Protein AF-Q9WV61-F1 (afdb_monomer)

Organism: Rattus norvegicus (NCBI:txid10116)

Secondary structure (DSSP, 8-state):
-HHHHHHHHHHHHHH-TTHHHHHHHT--SHHHHHHHHHHHHHHHHHHHHHHHHHHHHHHHHHHHHHHHHHHHHHHHHHHHHHHHHHHHHHHHHHHHHHHHHHHHHHHHHHHHHHHHHHHHHHHHHHHHHHHHHHHHHHHHHHHHHHHHHHHHHHHHHHHHHHHHHHHHHHS---------------------PPPPP-------------------------------------------PPPPPPPPPPP---

Radius of gyration: 65.41 Å; Cα contacts (8 Å, |Δi|>4): 6; chains: 1; bounding box: 122×51×184 Å

Foldseek 3Di:
DVVVVVVVVVVVVVPDPCVVVVLVVPPDDPVSVVVVVVVVVVVVVVVVVVVVVVVVVVVVVVVVVVVVVVVVVVVVVVVVVVVVVVVVVVVVVVVVVVVVVVVVVVVVVVVVVVVVVVVVVVVVVVVVVVVVVVVVVVVVVVVVVVVVVVVVVVVVVVVVVVVVVVVVVVPPDDDDDPDDDDDDPDPPDPPDDPPPDPPPPPPDPPPPPPPPDDPPDDDDDDDDDDDDDDDDDDDDDDDDDDDDDDDDDDDDDD

pLDDT: mean 78.05, std 23.04, range [29.77, 98.81]

Sequence (254 aa):
SAQIADLQQKLLDAESEDQPKQRWENIATILEAKCAIKYLVGELVSSKIQVSKLESGLSQSKASCIEVQKMLFEEQNHFAKIETELKEELVRVEQQHQEKVLYLLSQLQQCQVTEKQLEESVSEKEQQLLSTLKCQEEELRKMQEVCEQNQQLLQENSAIKQKLNLLQVVSKEKPHLVRNIPQSPDSSFEYIPPKPKPFRIKEKCPEKSFAIEDLQYYSETSVAEEENEDSDDHADEEWIPTKLVKVSKKNIQG

Solvent-accessible surface area (backbone atoms only — not comparable to full-atom values): 15978 Å² total; per-residue (Å²): 116,66,70,60,51,53,52,51,50,54,52,54,57,66,68,38,87,57,46,66,58,53,57,66,73,63,60,85,45,72,67,54,47,52,51,51,51,54,49,51,52,50,52,51,52,54,50,50,53,51,49,55,51,50,52,51,49,51,53,50,52,52,52,51,51,52,50,53,52,49,51,52,51,52,50,52,51,51,49,53,50,51,54,49,53,52,52,51,50,52,52,50,52,52,50,55,49,52,50,51,50,52,52,50,51,52,49,52,52,52,51,52,54,52,50,50,55,49,52,51,56,49,51,54,52,50,54,52,50,53,54,50,50,53,52,52,54,50,53,52,50,53,51,51,52,52,51,53,51,51,52,51,51,50,53,52,50,51,52,50,52,53,52,48,52,52,50,52,71,69,44,91,65,79,85,76,81,81,73,89,77,76,90,76,92,75,92,79,75,79,88,72,78,80,74,79,74,83,76,77,77,73,86,65,80,78,80,71,74,73,77,85,75,86,77,91,71,85,80,85,88,83,82,86,83,88,82,90,86,81,89,84,88,87,90,89,81,88,91,80,90,83,83,87,82,84,83,84,83,84,82,91,82,136

Structure (mmCIF, N/CA/C/O backbone):
data_AF-Q9WV61-F1
#
_entry.id   AF-Q9WV61-F1
#
loop_
_atom_site.group_PDB
_atom_site.id
_atom_site.type_symbol
_atom_site.label_atom_id
_atom_site.label_alt_id
_atom_site.label_comp_id
_atom_site.label_asym_id
_atom_site.label_entity_id
_atom_site.label_seq_id
_atom_site.pdbx_PDB_ins_code
_atom_site.Cartn_x
_atom_site.Cartn_y
_atom_site.Cartn_z
_atom_site.occupancy
_atom_site.B_iso_or_equiv
_atom_site.auth_seq_id
_atom_site.auth_comp_id
_atom_site.auth_asym_id
_atom_site.auth_atom_id
_atom_site.pdbx_PDB_model_num
ATOM 1 N N . SER A 1 1 ? 21.194 41.470 -72.735 1.00 63.59 1 SER A N 1
ATOM 2 C CA . SER A 1 1 ? 20.884 40.432 -71.729 1.00 63.59 1 SER A CA 1
ATOM 3 C C . SER A 1 1 ? 21.203 38.991 -72.141 1.00 63.59 1 SER A C 1
ATOM 5 O O . SER A 1 1 ? 20.795 38.090 -71.426 1.00 63.59 1 SER A O 1
ATOM 7 N N . ALA A 1 2 ? 21.973 38.726 -73.208 1.00 78.94 2 ALA A N 1
ATOM 8 C CA . ALA A 1 2 ? 22.301 37.348 -73.614 1.00 78.94 2 ALA A CA 1
ATOM 9 C C . ALA A 1 2 ? 23.319 36.657 -72.685 1.00 78.94 2 ALA A C 1
ATOM 11 O O . ALA A 1 2 ? 23.167 35.490 -72.360 1.00 78.94 2 ALA A O 1
ATOM 12 N N . GLN A 1 3 ? 24.320 37.394 -72.197 1.00 88.19 3 GLN A N 1
ATOM 13 C CA . GLN A 1 3 ? 25.354 36.848 -71.310 1.00 88.19 3 GLN A CA 1
ATOM 14 C C . GLN A 1 3 ? 24.810 36.454 -69.929 1.00 88.19 3 GLN A C 1
ATOM 16 O O . GLN A 1 3 ? 25.253 35.477 -69.340 1.00 88.19 3 GLN A O 1
ATOM 21 N N . ILE A 1 4 ? 23.825 37.203 -69.428 1.00 86.75 4 ILE A N 1
ATOM 22 C CA . ILE A 1 4 ? 23.144 36.892 -68.166 1.00 86.75 4 ILE A CA 1
ATOM 23 C C . ILE A 1 4 ? 22.314 35.614 -68.329 1.00 86.75 4 ILE A C 1
ATOM 25 O O . ILE A 1 4 ? 22.399 34.738 -67.480 1.00 86.75 4 ILE A O 1
ATOM 29 N N . ALA A 1 5 ? 21.593 35.472 -69.446 1.00 89.75 5 ALA A N 1
ATOM 30 C CA . ALA A 1 5 ? 20.840 34.259 -69.750 1.00 89.75 5 ALA A CA 1
ATOM 31 C C . ALA A 1 5 ? 21.753 33.029 -69.940 1.00 89.75 5 ALA A C 1
ATOM 33 O O . ALA A 1 5 ? 21.438 31.964 -69.427 1.00 89.75 5 ALA A O 1
ATOM 34 N N . ASP A 1 6 ? 22.908 33.176 -70.599 1.00 91.50 6 ASP A N 1
ATOM 35 C CA . ASP A 1 6 ? 23.896 32.093 -70.762 1.00 91.50 6 ASP A CA 1
ATOM 36 C C . ASP A 1 6 ? 24.494 31.642 -69.418 1.00 91.50 6 ASP A C 1
ATOM 38 O O . ASP A 1 6 ? 24.638 30.449 -69.157 1.00 91.50 6 ASP A O 1
ATOM 42 N N . LEU A 1 7 ? 24.795 32.588 -68.522 1.00 88.81 7 LEU A N 1
ATOM 43 C CA . LEU A 1 7 ? 25.269 32.270 -67.172 1.00 88.81 7 LEU A CA 1
ATOM 44 C C . LEU A 1 7 ? 24.179 31.617 -66.315 1.00 88.81 7 LEU A C 1
ATOM 46 O O . LEU A 1 7 ? 24.472 30.679 -65.577 1.00 88.81 7 LEU A O 1
ATOM 50 N N . GLN A 1 8 ? 22.933 32.080 -66.426 1.00 88.31 8 GLN A N 1
ATOM 51 C CA . GLN A 1 8 ? 21.790 31.479 -65.738 1.00 88.31 8 GLN A CA 1
ATOM 52 C C . GLN A 1 8 ? 21.519 30.055 -66.233 1.00 88.31 8 GLN A C 1
ATOM 54 O O . GLN A 1 8 ? 21.296 29.174 -65.410 1.00 88.31 8 GLN A O 1
ATOM 59 N N . GLN A 1 9 ? 21.621 29.807 -67.543 1.00 84.44 9 GLN A N 1
ATOM 60 C CA . GLN A 1 9 ? 21.493 28.465 -68.110 1.00 84.44 9 GLN A CA 1
ATOM 61 C C . GLN A 1 9 ? 22.613 27.546 -67.610 1.00 84.44 9 GLN A C 1
ATOM 63 O O . GLN A 1 9 ? 22.335 26.452 -67.139 1.00 84.44 9 GLN A O 1
ATOM 68 N N . LYS A 1 10 ? 23.868 28.013 -67.602 1.00 87.06 10 LYS A N 1
ATOM 69 C CA . LYS A 1 10 ? 25.003 27.232 -67.077 1.00 87.06 10 LYS A CA 1
ATOM 70 C C . LYS A 1 10 ? 24.888 26.911 -65.589 1.00 87.06 10 LYS A C 1
ATOM 72 O O . LYS A 1 10 ? 25.334 25.846 -65.175 1.00 87.06 10 LYS A O 1
ATOM 77 N N . LEU A 1 11 ? 24.334 27.819 -64.785 1.00 83.44 11 LEU A N 1
ATOM 78 C CA . LEU A 1 11 ? 24.064 27.566 -63.367 1.00 83.44 11 LEU A CA 1
ATOM 79 C C . LEU A 1 11 ? 22.946 26.537 -63.189 1.00 83.44 11 LEU A C 1
ATOM 81 O O . LEU A 1 11 ? 23.110 25.606 -62.409 1.00 83.44 11 LEU A O 1
ATOM 85 N N . LEU A 1 12 ? 21.861 26.667 -63.955 1.00 82.81 12 LEU A N 1
ATOM 86 C CA . LEU A 1 12 ? 20.744 25.726 -63.927 1.00 82.81 12 LEU A CA 1
ATOM 87 C C . LEU A 1 12 ? 21.178 24.317 -64.363 1.00 82.81 12 LEU A C 1
ATOM 89 O O . LEU A 1 12 ? 20.856 23.334 -63.703 1.00 82.81 12 LEU A O 1
ATOM 93 N N . ASP A 1 13 ? 21.983 24.221 -65.422 1.00 75.50 13 ASP A N 1
ATOM 94 C CA . ASP A 1 13 ? 22.557 22.957 -65.892 1.00 75.50 13 ASP A CA 1
ATOM 95 C C . ASP A 1 13 ? 23.530 22.366 -64.858 1.00 75.50 13 ASP A C 1
ATOM 97 O O . ASP A 1 13 ? 23.619 21.146 -64.701 1.00 75.50 13 ASP A O 1
ATOM 101 N N . ALA A 1 14 ? 24.252 23.217 -64.118 1.00 75.06 14 ALA A N 1
ATOM 102 C CA . ALA A 1 14 ? 25.166 22.784 -63.066 1.00 75.06 14 ALA A CA 1
ATOM 103 C C . ALA A 1 14 ? 24.463 22.257 -61.805 1.00 75.06 14 ALA A C 1
ATOM 105 O O . ALA A 1 14 ? 25.072 21.473 -61.081 1.00 75.06 14 ALA A O 1
ATOM 106 N N . GLU A 1 15 ? 23.218 22.666 -61.561 1.00 71.12 15 GLU A N 1
ATOM 107 C CA . GLU A 1 15 ? 22.399 22.252 -60.415 1.00 71.12 15 GLU A CA 1
ATOM 108 C C . GLU A 1 15 ? 21.485 21.052 -60.737 1.00 71.12 15 GLU A C 1
ATOM 110 O O . GLU A 1 15 ? 20.835 20.500 -59.852 1.00 71.12 15 GLU A O 1
ATOM 115 N N . SER A 1 16 ? 21.454 20.607 -61.999 1.00 72.81 16 SER A N 1
ATOM 116 C CA . SER A 1 16 ? 20.692 19.425 -62.409 1.00 72.81 16 SER A CA 1
ATOM 117 C C . SER A 1 16 ? 21.212 18.139 -61.736 1.00 72.81 16 SER A C 1
ATOM 119 O O . SER A 1 16 ? 22.413 17.865 -61.692 1.00 72.81 16 SER A O 1
ATOM 121 N N . GLU A 1 17 ? 20.293 17.318 -61.219 1.00 67.19 17 GLU A N 1
ATOM 122 C CA . GLU A 1 17 ? 20.581 16.106 -60.425 1.00 67.19 17 GLU A CA 1
ATOM 123 C C . GLU A 1 17 ? 21.348 15.015 -61.206 1.00 67.19 17 GLU A C 1
ATOM 125 O O . GLU A 1 17 ? 21.975 14.129 -60.619 1.00 67.19 17 GLU A O 1
ATOM 130 N N . ASP A 1 18 ? 21.359 15.097 -62.538 1.00 68.44 18 ASP A N 1
ATOM 131 C CA . ASP A 1 18 ? 22.081 14.170 -63.413 1.00 68.44 18 ASP A CA 1
ATOM 132 C C . ASP A 1 18 ? 23.536 14.585 -63.682 1.00 68.44 18 ASP A C 1
ATOM 134 O O . ASP A 1 18 ? 24.331 13.767 -64.149 1.00 68.44 18 ASP A O 1
ATOM 138 N N . GLN A 1 19 ? 23.940 15.809 -63.323 1.00 66.62 19 GLN A N 1
ATOM 139 C CA . GLN A 1 19 ? 25.303 16.2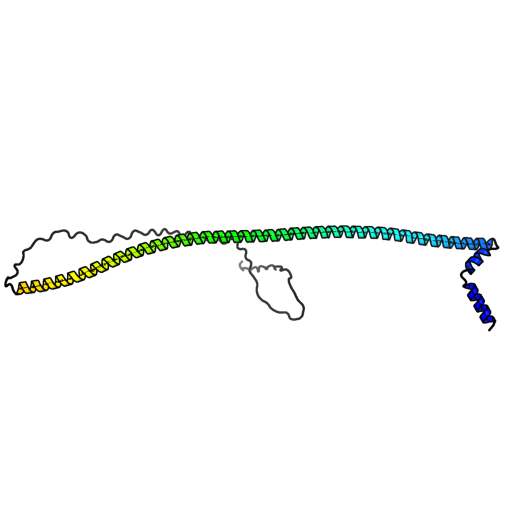99 -63.541 1.00 66.62 19 GLN A CA 1
ATOM 140 C C . GLN A 1 19 ? 26.381 15.440 -62.844 1.00 66.62 19 GLN A C 1
ATOM 142 O O . GLN A 1 19 ? 27.400 15.140 -63.476 1.00 66.62 19 GLN A O 1
ATOM 147 N N . PRO A 1 20 ? 26.207 14.977 -61.587 1.00 69.19 20 PRO A N 1
ATOM 148 C CA . PRO A 1 20 ? 27.158 14.065 -60.962 1.00 69.19 20 PRO A CA 1
ATOM 149 C C . PRO A 1 20 ? 27.237 12.736 -61.719 1.00 69.19 20 PRO A C 1
ATOM 151 O O . PRO A 1 20 ? 28.340 12.274 -61.995 1.00 69.19 20 PRO A O 1
ATOM 154 N N . LYS A 1 21 ? 26.095 12.152 -62.116 1.00 69.88 21 LYS A N 1
ATOM 155 C CA . LYS A 1 21 ? 26.040 10.883 -62.867 1.00 69.88 21 LYS A CA 1
ATOM 156 C C . LYS A 1 21 ? 26.770 10.999 -64.206 1.00 69.88 21 LYS A C 1
ATOM 158 O O . LYS A 1 21 ? 27.654 10.196 -64.487 1.00 69.88 21 LYS A O 1
ATOM 163 N N . GLN A 1 22 ? 26.510 12.067 -64.957 1.00 69.94 22 GLN A N 1
ATOM 164 C CA . GLN A 1 22 ? 27.174 12.342 -66.231 1.00 69.94 22 GLN A CA 1
ATOM 165 C C . GLN A 1 22 ? 28.691 12.568 -66.068 1.00 69.94 22 GLN A C 1
ATOM 167 O O . GLN A 1 22 ? 29.477 12.178 -66.931 1.00 69.94 22 GLN A O 1
ATOM 172 N N . ARG A 1 23 ? 29.143 13.163 -64.951 1.00 73.75 23 ARG A N 1
ATOM 173 C CA . ARG A 1 23 ? 30.580 13.294 -64.630 1.00 73.75 23 ARG A CA 1
ATOM 174 C C . ARG A 1 23 ? 31.248 11.943 -64.351 1.00 73.75 23 ARG A C 1
ATOM 176 O O . ARG A 1 23 ? 32.407 11.777 -64.719 1.00 73.75 23 ARG A O 1
ATOM 183 N N . TRP A 1 24 ? 30.545 10.992 -63.731 1.00 81.88 24 TRP A N 1
ATOM 184 C CA . TRP A 1 24 ? 31.050 9.627 -63.525 1.00 81.88 24 TRP A CA 1
ATOM 185 C C . TRP A 1 24 ? 31.077 8.813 -64.826 1.00 81.88 24 TRP A C 1
ATOM 187 O O . TRP A 1 24 ? 31.999 8.026 -65.030 1.00 81.88 24 TRP A O 1
ATOM 197 N N . GLU A 1 25 ? 30.110 9.031 -65.720 1.00 83.44 25 GLU A N 1
ATOM 198 C CA . GLU A 1 25 ? 30.034 8.370 -67.033 1.00 83.44 25 GLU A CA 1
ATOM 199 C C . GLU A 1 25 ? 31.103 8.868 -68.026 1.00 83.44 25 GLU A C 1
ATOM 201 O O . GLU A 1 25 ? 31.529 8.115 -68.899 1.00 83.44 25 GLU A O 1
ATOM 206 N N . ASN A 1 26 ? 31.597 10.102 -67.862 1.00 84.88 26 ASN A N 1
ATOM 207 C CA . ASN A 1 26 ? 32.578 10.744 -68.750 1.00 84.88 26 ASN A CA 1
ATOM 208 C C . ASN A 1 26 ? 34.050 10.617 -68.297 1.00 84.88 26 ASN A C 1
ATOM 210 O O . ASN A 1 26 ? 34.901 11.386 -68.747 1.00 84.88 26 ASN A O 1
ATOM 214 N N . ILE A 1 27 ? 34.382 9.670 -67.415 1.00 90.00 27 ILE A N 1
ATOM 215 C CA . ILE A 1 27 ? 35.774 9.412 -67.007 1.00 90.00 27 ILE A CA 1
ATOM 216 C C . ILE A 1 27 ? 36.539 8.799 -68.190 1.00 90.00 27 ILE A C 1
ATOM 218 O O . ILE A 1 27 ? 36.380 7.620 -68.502 1.00 90.00 27 ILE A O 1
ATOM 222 N N . ALA A 1 28 ? 37.389 9.595 -68.844 1.00 91.00 28 ALA A N 1
ATOM 223 C CA . ALA A 1 28 ? 38.087 9.194 -70.067 1.00 91.00 28 ALA A CA 1
ATOM 224 C C . ALA A 1 28 ? 39.554 8.805 -69.824 1.00 91.00 28 ALA A C 1
ATOM 226 O O . ALA A 1 28 ? 40.153 8.088 -70.629 1.00 91.00 28 ALA A O 1
ATOM 227 N N . THR A 1 29 ? 40.154 9.269 -68.722 1.00 93.94 29 THR A N 1
ATOM 228 C CA . THR A 1 29 ? 41.578 9.059 -68.430 1.00 93.94 29 THR A CA 1
ATOM 229 C C . THR A 1 29 ? 41.825 8.271 -67.143 1.00 93.94 29 THR A C 1
ATOM 231 O O . THR A 1 29 ? 41.067 8.315 -66.174 1.00 93.94 29 THR A O 1
ATOM 234 N N . ILE A 1 30 ? 42.970 7.582 -67.094 1.00 94.44 30 ILE A N 1
ATOM 235 C CA . ILE A 1 30 ? 43.409 6.816 -65.915 1.00 94.44 30 ILE A CA 1
ATOM 236 C C . ILE A 1 30 ? 43.607 7.725 -64.687 1.00 94.44 30 ILE A C 1
ATOM 238 O O . ILE A 1 30 ? 43.373 7.302 -63.554 1.00 94.44 30 ILE A O 1
ATOM 242 N N . LEU A 1 31 ? 44.028 8.980 -64.887 1.00 93.75 31 LEU A N 1
ATOM 243 C CA . LEU A 1 31 ? 44.208 9.939 -63.793 1.00 93.75 31 LEU A CA 1
ATOM 244 C C . LEU A 1 31 ? 42.869 10.348 -63.167 1.00 93.75 31 LEU A C 1
ATOM 246 O O . LEU A 1 31 ? 42.764 10.369 -61.941 1.00 93.75 31 LEU A O 1
ATOM 250 N N . GLU A 1 32 ? 41.848 10.612 -63.985 1.00 90.44 32 GLU A N 1
ATOM 251 C CA . GLU A 1 32 ? 40.487 10.892 -63.510 1.00 90.44 32 GLU A CA 1
ATOM 252 C C . GLU A 1 32 ? 39.922 9.694 -62.750 1.00 90.44 32 GLU A C 1
ATOM 254 O O . GLU A 1 32 ? 39.458 9.862 -61.624 1.00 90.44 32 GLU A O 1
ATOM 259 N N . ALA A 1 33 ? 40.072 8.479 -63.294 1.00 93.44 33 ALA A N 1
ATOM 260 C CA . ALA A 1 33 ? 39.656 7.246 -62.627 1.00 93.44 33 ALA A CA 1
ATOM 261 C C . ALA A 1 33 ? 40.336 7.070 -61.257 1.00 93.44 33 ALA A C 1
ATOM 263 O O . ALA A 1 33 ? 39.681 6.747 -60.266 1.00 93.44 33 ALA A O 1
ATOM 264 N N . LYS A 1 34 ? 41.643 7.345 -61.156 1.00 94.56 34 LYS A N 1
ATOM 265 C CA . LYS A 1 34 ? 42.382 7.291 -59.884 1.00 94.56 34 LYS A CA 1
ATOM 266 C C . LYS A 1 34 ? 41.841 8.296 -58.858 1.00 94.56 34 LYS A C 1
ATOM 268 O O . LYS A 1 34 ? 41.713 7.951 -57.682 1.00 94.56 34 LYS A O 1
ATOM 273 N N . CYS A 1 35 ? 41.549 9.527 -59.274 1.00 91.62 35 CYS A N 1
ATOM 274 C CA . CYS A 1 35 ? 40.987 10.557 -58.394 1.00 91.62 35 CYS A CA 1
ATOM 275 C C . CYS A 1 35 ? 39.568 10.197 -57.929 1.00 91.62 35 CYS A C 1
ATOM 277 O O . CYS A 1 35 ? 39.283 10.290 -56.736 1.00 91.62 35 CYS A O 1
ATOM 279 N N . ALA A 1 36 ? 38.730 9.715 -58.847 1.00 91.88 36 ALA A N 1
ATOM 280 C CA . ALA A 1 36 ? 37.399 9.176 -58.584 1.00 91.88 36 ALA A CA 1
ATOM 281 C C . ALA A 1 36 ? 37.432 8.066 -57.521 1.00 91.88 36 ALA A C 1
ATOM 283 O O . ALA A 1 36 ? 36.753 8.160 -56.499 1.00 91.88 36 ALA A O 1
ATOM 284 N N . ILE A 1 37 ? 38.288 7.056 -57.710 1.00 94.38 37 ILE A N 1
ATOM 285 C CA . ILE A 1 37 ? 38.457 5.954 -56.752 1.00 94.38 37 ILE A CA 1
ATOM 286 C C . ILE A 1 37 ? 38.912 6.484 -55.389 1.00 94.38 37 ILE A C 1
ATOM 288 O O . ILE A 1 37 ? 38.360 6.090 -54.365 1.00 94.38 37 ILE A O 1
ATOM 292 N N . LYS A 1 38 ? 39.890 7.398 -55.352 1.00 95.75 38 LYS A N 1
ATOM 293 C CA . LYS A 1 38 ? 40.371 7.988 -54.093 1.00 95.75 38 LYS A CA 1
ATOM 294 C C . LYS A 1 38 ? 39.245 8.694 -53.329 1.00 95.75 38 LYS A C 1
ATOM 296 O O . LYS A 1 38 ? 39.173 8.548 -52.111 1.00 95.75 38 LYS A O 1
ATOM 301 N N . TYR A 1 39 ? 38.386 9.437 -54.028 1.00 94.00 39 TYR A N 1
ATOM 302 C CA . TYR A 1 39 ? 37.231 10.104 -53.427 1.00 94.00 39 TYR A CA 1
ATOM 303 C C . TYR A 1 39 ? 36.221 9.093 -52.872 1.00 94.00 39 TYR A C 1
ATOM 305 O O . TYR A 1 39 ? 35.888 9.159 -51.693 1.00 94.00 39 TYR A O 1
ATOM 313 N N . LEU A 1 40 ? 35.820 8.102 -53.676 1.00 94.88 40 LEU A N 1
ATOM 314 C CA . LEU A 1 40 ? 34.867 7.068 -53.255 1.00 94.88 40 LEU A CA 1
ATOM 315 C C . LEU A 1 40 ? 35.368 6.262 -52.054 1.00 94.88 40 LEU A C 1
ATOM 317 O O . LEU A 1 40 ? 34.589 5.951 -51.160 1.00 94.88 40 LEU A O 1
ATOM 321 N N . VAL A 1 41 ? 36.665 5.947 -51.997 1.00 97.56 41 VAL A N 1
ATOM 322 C CA . VAL A 1 41 ? 37.265 5.292 -50.825 1.00 97.56 41 VAL A CA 1
ATOM 323 C C . VAL A 1 41 ? 37.175 6.194 -49.590 1.00 97.56 41 VAL A C 1
ATOM 325 O O . VAL A 1 41 ? 36.866 5.703 -48.507 1.00 97.56 41 VAL A O 1
ATOM 328 N N . GLY A 1 42 ? 37.408 7.501 -49.740 1.00 97.25 42 GLY A N 1
ATOM 329 C CA . GLY A 1 42 ? 37.242 8.476 -48.659 1.00 97.25 42 GLY A CA 1
ATOM 330 C C . GLY A 1 42 ? 35.806 8.530 -48.132 1.00 97.25 42 GLY A C 1
ATOM 331 O O . GLY A 1 42 ? 35.594 8.401 -46.925 1.00 97.25 42 GLY A O 1
ATOM 332 N N . GLU A 1 43 ? 34.826 8.639 -49.031 1.00 96.00 43 GLU A N 1
ATOM 333 C CA . GLU A 1 43 ? 33.399 8.626 -48.681 1.00 96.00 43 GLU A CA 1
ATOM 334 C C . GLU A 1 43 ? 32.975 7.299 -48.043 1.00 96.00 43 GLU A C 1
ATOM 336 O O . GLU A 1 43 ? 32.288 7.292 -47.024 1.00 96.00 43 GLU A O 1
ATOM 341 N N . LEU A 1 44 ? 33.446 6.163 -48.569 1.00 97.69 44 LEU A N 1
ATOM 342 C CA . LEU A 1 44 ? 33.170 4.840 -48.007 1.00 97.69 44 LEU A CA 1
ATOM 343 C C . LEU A 1 44 ? 33.700 4.708 -46.574 1.00 97.69 44 LEU A C 1
ATOM 345 O O . LEU A 1 44 ? 32.998 4.199 -45.701 1.00 97.69 44 LEU A O 1
ATOM 349 N N . VAL A 1 45 ? 34.932 5.158 -46.317 1.00 98.50 45 VAL A N 1
ATOM 350 C CA . VAL A 1 45 ? 35.518 5.131 -44.968 1.00 98.50 45 VAL A CA 1
ATOM 351 C C . VAL A 1 45 ? 34.749 6.062 -44.030 1.00 98.50 45 VAL A C 1
ATOM 353 O O . VAL A 1 45 ? 34.423 5.651 -42.917 1.00 98.50 45 VAL A O 1
ATOM 356 N N . SER A 1 46 ? 34.410 7.275 -44.478 1.00 97.94 46 SER A N 1
ATOM 357 C CA . SER A 1 46 ? 33.599 8.229 -43.709 1.00 97.94 46 SER A CA 1
ATOM 358 C C . SER A 1 46 ? 32.232 7.639 -43.341 1.00 97.94 46 SER A C 1
ATOM 360 O O . SER A 1 46 ? 31.863 7.599 -42.165 1.00 97.94 46 SER A O 1
ATOM 362 N N . SER A 1 47 ? 31.525 7.079 -44.327 1.00 98.19 47 SER A N 1
ATOM 363 C CA . SER A 1 47 ? 30.237 6.408 -44.143 1.00 98.19 47 SER A CA 1
ATOM 364 C C . SER A 1 47 ? 30.350 5.226 -43.176 1.00 98.19 47 SER A C 1
ATOM 366 O O . SER A 1 47 ? 29.562 5.122 -42.238 1.00 98.19 47 SER A O 1
ATOM 368 N N . LYS A 1 48 ? 31.384 4.384 -43.311 1.00 98.31 48 LYS A N 1
ATOM 369 C CA . LYS A 1 48 ? 31.614 3.249 -42.405 1.00 98.31 48 LYS A CA 1
ATOM 370 C C . LYS A 1 48 ? 31.821 3.691 -40.954 1.00 98.31 48 LYS A C 1
ATOM 372 O O . LYS A 1 48 ? 31.263 3.072 -40.054 1.00 98.31 48 LYS A O 1
ATOM 377 N N . ILE A 1 49 ? 32.583 4.762 -40.718 1.00 98.38 49 ILE A N 1
ATOM 378 C CA . ILE A 1 49 ? 32.784 5.316 -39.368 1.00 98.38 49 ILE A CA 1
ATOM 379 C C . ILE A 1 49 ? 31.452 5.801 -38.782 1.00 98.38 49 ILE A C 1
ATOM 381 O O . ILE A 1 49 ? 31.158 5.527 -37.616 1.00 98.38 49 ILE A O 1
ATOM 385 N N . GLN A 1 50 ? 30.634 6.494 -39.580 1.00 98.19 50 GLN A N 1
ATOM 386 C CA . GLN A 1 50 ? 29.314 6.956 -39.142 1.00 98.19 50 GLN A CA 1
ATOM 387 C C . GLN A 1 50 ? 28.388 5.785 -38.800 1.00 98.19 50 GLN A C 1
ATOM 389 O O . GLN A 1 50 ? 27.770 5.801 -37.737 1.00 98.19 50 GLN A O 1
ATOM 394 N N . VAL A 1 51 ? 28.347 4.748 -39.644 1.00 98.19 51 VAL A N 1
ATOM 395 C CA . VAL A 1 51 ? 27.570 3.526 -39.391 1.00 98.19 51 VAL A CA 1
ATOM 396 C C . VAL A 1 51 ? 28.015 2.864 -38.089 1.00 98.19 51 VAL A C 1
ATOM 398 O O . VAL A 1 51 ? 27.179 2.646 -37.220 1.00 98.19 51 VAL A O 1
ATOM 401 N N . SER A 1 52 ? 29.317 2.646 -37.878 1.00 98.44 52 SER A N 1
ATOM 402 C CA . SER A 1 52 ? 29.812 2.041 -36.632 1.00 98.44 52 SER A CA 1
ATOM 403 C C . SER A 1 52 ? 29.470 2.871 -35.389 1.00 98.44 52 SER A C 1
ATOM 405 O O . SER A 1 52 ? 29.137 2.317 -34.340 1.00 98.44 52 SER A O 1
ATOM 407 N N . LYS A 1 53 ? 29.495 4.207 -35.492 1.00 98.50 53 LYS A N 1
ATOM 408 C CA . LYS A 1 53 ? 29.069 5.092 -34.399 1.00 98.50 53 LYS A CA 1
ATOM 409 C C . LYS A 1 53 ? 27.577 4.923 -34.102 1.00 98.50 53 LYS A C 1
ATOM 411 O O . LYS A 1 53 ? 27.210 4.771 -32.937 1.00 98.50 53 LYS A O 1
ATOM 416 N N . LEU A 1 54 ? 26.730 4.903 -35.131 1.00 98.38 54 LEU A N 1
ATOM 417 C CA . LEU A 1 54 ? 25.289 4.682 -34.982 1.00 98.38 54 LEU A CA 1
ATOM 418 C C . LEU A 1 54 ? 24.982 3.297 -34.400 1.00 98.38 54 LEU A C 1
ATOM 420 O O . LEU A 1 54 ? 24.172 3.199 -33.485 1.00 98.38 54 LEU A O 1
ATOM 424 N N . GLU A 1 55 ? 25.664 2.246 -34.852 1.00 98.50 55 GLU A N 1
ATOM 425 C CA . GLU A 1 55 ? 25.512 0.882 -34.330 1.00 98.50 55 GLU A CA 1
ATOM 426 C C . GLU A 1 55 ? 25.891 0.784 -32.847 1.00 98.50 55 GLU A C 1
ATOM 428 O O . GLU A 1 55 ? 25.165 0.172 -32.056 1.00 98.50 55 GLU A O 1
ATOM 433 N N . SER A 1 56 ? 26.994 1.424 -32.439 1.00 98.31 56 SER A N 1
ATOM 434 C CA . SER A 1 56 ? 27.377 1.481 -31.023 1.00 98.31 56 SER A CA 1
ATOM 435 C C . SER A 1 56 ? 26.365 2.264 -30.182 1.00 98.31 56 SER A C 1
ATOM 437 O O . SER A 1 56 ? 25.996 1.811 -29.099 1.00 98.31 56 SER A O 1
ATOM 439 N N . GLY A 1 57 ? 25.851 3.386 -30.702 1.00 98.62 57 GLY A N 1
ATOM 440 C CA . GLY A 1 57 ? 24.847 4.203 -30.024 1.00 98.62 57 GLY A CA 1
ATOM 441 C C . GLY A 1 57 ? 23.517 3.467 -29.877 1.00 98.62 57 GLY A C 1
ATOM 442 O O . GLY A 1 57 ? 22.919 3.476 -28.804 1.00 98.62 57 GLY A O 1
ATOM 443 N N . LEU A 1 58 ? 23.092 2.752 -30.921 1.00 98.44 58 LEU A N 1
ATOM 444 C CA . LEU A 1 58 ? 21.909 1.896 -30.890 1.00 98.44 58 LEU A CA 1
ATOM 445 C C . LEU A 1 58 ? 22.067 0.770 -29.863 1.00 98.44 58 LEU A C 1
ATOM 447 O O . LEU A 1 58 ? 21.153 0.515 -29.081 1.00 98.44 58 LEU A O 1
ATOM 451 N N . SER A 1 59 ? 23.231 0.118 -29.833 1.00 98.50 59 SER A N 1
ATOM 452 C CA . SER A 1 59 ? 23.520 -0.956 -28.876 1.00 98.50 59 SER A CA 1
ATOM 453 C C . SER A 1 59 ? 23.504 -0.448 -27.431 1.00 98.50 59 SER A C 1
ATOM 455 O O . SER A 1 59 ? 22.894 -1.076 -26.566 1.00 98.50 59 SER A O 1
ATOM 457 N N . GLN A 1 60 ? 24.106 0.717 -27.176 1.00 98.56 60 GLN A N 1
ATOM 458 C CA . GLN A 1 60 ? 24.099 1.364 -25.864 1.00 98.56 60 GLN A CA 1
ATOM 459 C C . GLN A 1 60 ? 22.684 1.781 -25.442 1.00 98.56 60 GLN A C 1
ATOM 461 O O . GLN A 1 60 ? 22.267 1.501 -24.320 1.00 98.56 60 GLN A O 1
ATOM 466 N N . SER A 1 61 ? 21.923 2.408 -26.343 1.00 98.31 61 SER A N 1
ATOM 467 C CA . SER A 1 61 ? 20.539 2.812 -26.081 1.00 98.31 61 SER A CA 1
ATOM 468 C C . SER A 1 61 ? 19.646 1.606 -25.783 1.00 98.31 61 SER A C 1
ATOM 470 O O . SER A 1 61 ? 18.862 1.641 -24.836 1.00 98.31 61 SER A O 1
ATOM 472 N N . LYS A 1 62 ? 19.818 0.498 -26.514 1.00 98.69 62 LYS A N 1
ATOM 473 C CA . LYS A 1 62 ? 19.106 -0.757 -26.251 1.00 98.69 62 LYS A CA 1
ATOM 474 C C . LYS A 1 62 ? 19.429 -1.320 -24.866 1.00 98.69 62 LYS A C 1
ATOM 476 O O . LYS A 1 62 ? 18.513 -1.740 -24.165 1.00 98.69 62 LYS A O 1
ATOM 481 N N . ALA A 1 63 ? 20.700 -1.319 -24.463 1.00 98.56 63 ALA A N 1
ATOM 482 C CA . ALA A 1 63 ? 21.103 -1.767 -23.129 1.00 98.56 63 ALA A CA 1
ATOM 483 C C . ALA A 1 63 ? 20.483 -0.893 -22.025 1.00 98.56 63 ALA A C 1
ATOM 485 O O . ALA A 1 63 ? 19.904 -1.424 -21.081 1.00 98.56 63 ALA A O 1
ATOM 486 N N . SER A 1 64 ? 20.516 0.432 -22.196 1.00 98.56 64 SER A N 1
ATOM 487 C CA . SER A 1 64 ? 19.884 1.379 -21.269 1.00 98.56 64 SER A CA 1
ATOM 488 C C . SER A 1 64 ? 18.365 1.183 -21.179 1.00 98.56 64 SER A C 1
ATOM 490 O O . SER A 1 64 ? 17.805 1.197 -20.088 1.00 98.56 64 SER A O 1
ATOM 492 N N . CYS A 1 65 ? 17.689 0.922 -22.302 1.00 98.56 65 CYS A N 1
ATOM 493 C CA . CYS A 1 65 ? 16.255 0.630 -22.309 1.00 98.56 65 CYS A CA 1
ATOM 494 C C . CYS A 1 65 ? 15.920 -0.641 -21.509 1.00 98.56 65 CYS A C 1
ATOM 496 O O . CYS A 1 65 ? 14.971 -0.636 -20.728 1.00 98.56 65 CYS A O 1
ATOM 498 N N . ILE A 1 66 ? 16.725 -1.700 -21.651 1.00 98.69 66 ILE A N 1
ATOM 499 C CA . ILE A 1 66 ? 16.563 -2.944 -20.880 1.00 98.69 66 ILE A CA 1
ATOM 500 C C . ILE A 1 66 ? 16.764 -2.690 -19.380 1.00 98.69 66 ILE A C 1
ATOM 502 O O . ILE A 1 66 ? 16.010 -3.215 -18.564 1.00 98.69 66 ILE A O 1
ATOM 506 N N . GLU A 1 67 ? 17.754 -1.881 -19.006 1.00 98.69 67 GLU A N 1
ATOM 507 C CA . GLU A 1 67 ? 18.011 -1.521 -17.608 1.00 98.69 67 GLU A CA 1
ATOM 508 C C . GLU A 1 67 ? 16.842 -0.738 -16.996 1.00 98.69 67 GLU A C 1
ATOM 510 O O . GLU A 1 67 ? 16.355 -1.099 -15.927 1.00 98.69 67 GLU A O 1
ATOM 515 N N . VAL A 1 68 ? 16.321 0.268 -17.705 1.00 98.62 68 VAL A N 1
ATOM 516 C CA . VAL A 1 68 ? 15.138 1.025 -17.265 1.00 98.62 68 VAL A CA 1
ATOM 517 C C . VAL A 1 68 ? 13.910 0.123 -17.155 1.00 98.62 68 VAL A C 1
ATOM 519 O O . VAL A 1 68 ? 13.170 0.215 -16.179 1.00 98.62 68 VAL A O 1
ATOM 522 N N . GLN A 1 69 ? 13.701 -0.787 -18.109 1.00 98.75 69 GLN A N 1
ATOM 523 C CA . GLN A 1 69 ? 12.606 -1.754 -18.045 1.00 98.75 69 GLN A CA 1
ATOM 524 C C . GLN A 1 69 ? 12.730 -2.677 -16.825 1.00 98.75 69 GLN A C 1
ATOM 526 O O . GLN A 1 69 ? 11.727 -2.988 -16.183 1.00 98.75 69 GLN A O 1
ATOM 531 N N . LYS A 1 70 ? 13.953 -3.101 -16.491 1.00 98.75 70 LYS A N 1
ATOM 532 C CA . LYS A 1 70 ? 14.226 -3.904 -15.299 1.00 98.75 70 LYS A CA 1
ATOM 533 C C . LYS A 1 70 ? 13.916 -3.122 -14.020 1.00 98.75 70 LYS A C 1
ATOM 535 O O . LYS A 1 70 ? 13.190 -3.643 -13.181 1.00 98.75 70 LYS A O 1
ATOM 540 N N . MET A 1 71 ? 14.397 -1.882 -13.901 1.00 98.62 71 MET A N 1
ATOM 541 C CA . MET A 1 71 ? 14.099 -1.022 -12.747 1.00 98.62 71 MET A CA 1
ATOM 542 C C . MET A 1 71 ? 12.592 -0.780 -12.599 1.00 98.62 71 MET A C 1
ATOM 544 O O . MET A 1 71 ? 12.054 -0.889 -11.506 1.00 98.62 71 MET A O 1
ATOM 548 N N . LEU A 1 72 ? 11.881 -0.539 -13.705 1.00 98.69 72 LEU A N 1
ATOM 549 C CA . LEU A 1 72 ? 10.426 -0.373 -13.692 1.00 98.69 72 LEU A CA 1
ATOM 550 C C . LEU A 1 72 ? 9.710 -1.622 -13.162 1.00 98.69 72 LEU A C 1
ATOM 552 O O . LEU A 1 72 ? 8.756 -1.503 -12.398 1.00 98.69 72 LEU A O 1
ATOM 556 N N . PHE A 1 73 ? 10.167 -2.816 -13.540 1.00 98.69 73 PHE A N 1
ATOM 557 C CA . PHE A 1 73 ? 9.606 -4.063 -13.025 1.00 98.69 73 PHE A CA 1
ATOM 558 C C . PHE A 1 73 ? 9.898 -4.257 -11.529 1.00 98.69 73 PHE A C 1
ATOM 560 O O . PHE A 1 73 ? 9.030 -4.704 -10.782 1.00 98.69 73 PHE A O 1
ATOM 567 N N . GLU A 1 74 ? 11.102 -3.908 -11.073 1.00 98.69 74 GLU A N 1
ATOM 568 C CA . GLU A 1 74 ? 11.468 -3.938 -9.651 1.00 98.69 74 GLU A CA 1
ATOM 569 C C . GLU A 1 74 ? 10.595 -2.981 -8.825 1.00 98.69 74 GLU A C 1
ATOM 571 O O . GLU A 1 74 ? 10.038 -3.405 -7.813 1.00 98.69 74 GLU A O 1
ATOM 576 N N . GLU A 1 75 ? 10.376 -1.754 -9.304 1.00 98.50 75 GLU A N 1
ATOM 577 C CA . GLU A 1 75 ? 9.480 -0.775 -8.674 1.00 98.50 75 GLU A CA 1
ATOM 578 C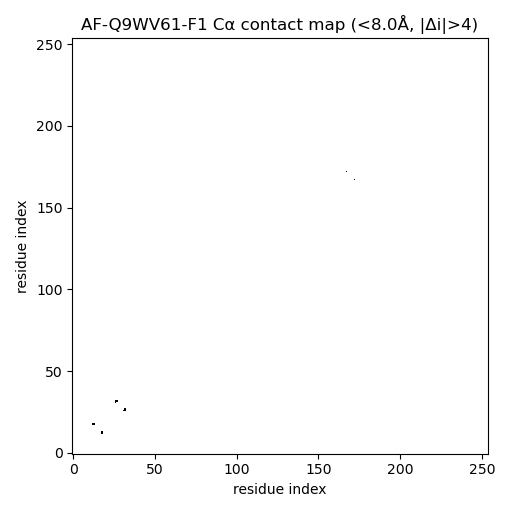 C . GLU A 1 75 ? 8.020 -1.242 -8.653 1.00 98.50 75 GLU A C 1
ATOM 580 O O . GLU A 1 75 ? 7.347 -1.134 -7.632 1.00 98.50 75 GLU A O 1
ATOM 585 N N . GLN A 1 76 ? 7.519 -1.834 -9.743 1.00 98.69 76 GLN A N 1
ATOM 586 C CA . GLN A 1 76 ? 6.167 -2.405 -9.772 1.00 98.69 76 GLN A CA 1
ATOM 587 C C . GLN A 1 76 ? 5.989 -3.518 -8.734 1.00 98.69 76 GLN A C 1
ATOM 589 O O . GLN A 1 76 ? 4.963 -3.574 -8.055 1.00 98.69 76 GLN A O 1
ATOM 594 N N . ASN A 1 77 ? 6.990 -4.385 -8.576 1.00 98.44 77 ASN A N 1
ATOM 595 C CA . ASN A 1 77 ? 6.963 -5.431 -7.555 1.00 98.44 77 ASN A CA 1
ATOM 596 C C . ASN A 1 77 ? 7.069 -4.851 -6.142 1.00 98.44 77 ASN A C 1
ATOM 598 O O . ASN A 1 77 ? 6.395 -5.330 -5.230 1.00 98.44 77 ASN A O 1
ATOM 602 N N . HIS A 1 78 ? 7.903 -3.827 -5.950 1.00 98.69 78 HIS A N 1
ATOM 603 C CA . HIS A 1 78 ? 8.026 -3.138 -4.671 1.00 98.69 78 HIS A CA 1
ATOM 604 C C . HIS A 1 78 ? 6.703 -2.478 -4.268 1.00 98.69 78 HIS A C 1
ATOM 606 O O . HIS A 1 78 ? 6.238 -2.678 -3.146 1.00 98.69 78 HIS A O 1
ATOM 612 N N . PHE A 1 79 ? 6.053 -1.789 -5.208 1.00 98.69 79 PHE A N 1
ATOM 613 C CA . PHE A 1 79 ? 4.738 -1.193 -5.011 1.00 98.69 79 PHE A CA 1
ATOM 614 C C . PHE A 1 79 ? 3.683 -2.247 -4.661 1.00 98.69 79 PHE A C 1
ATOM 616 O O . PHE A 1 79 ? 2.960 -2.080 -3.683 1.00 98.69 79 PHE A O 1
ATOM 623 N N . ALA A 1 80 ? 3.636 -3.367 -5.392 1.00 98.69 80 ALA A N 1
ATOM 624 C CA . ALA A 1 80 ? 2.710 -4.460 -5.095 1.00 98.69 80 ALA A CA 1
ATOM 625 C C . ALA A 1 80 ? 2.924 -5.030 -3.683 1.00 98.69 80 ALA A C 1
ATOM 627 O O . ALA A 1 80 ? 1.956 -5.311 -2.980 1.00 98.69 80 ALA A O 1
ATOM 628 N N . LYS A 1 81 ? 4.183 -5.153 -3.240 1.00 98.69 81 LYS A N 1
ATOM 629 C CA . LYS A 1 81 ? 4.519 -5.595 -1.882 1.00 98.69 81 LYS A CA 1
ATOM 630 C C . LYS A 1 81 ? 4.011 -4.611 -0.821 1.00 98.69 81 LYS A C 1
ATOM 632 O O . LYS A 1 81 ? 3.349 -5.036 0.123 1.00 98.69 81 LYS A O 1
ATOM 637 N N . ILE A 1 82 ? 4.263 -3.313 -0.992 1.00 98.62 82 ILE A N 1
ATOM 638 C CA . ILE A 1 82 ? 3.762 -2.279 -0.070 1.00 98.62 82 ILE A CA 1
ATOM 639 C C . ILE A 1 82 ? 2.230 -2.287 -0.037 1.00 98.62 82 ILE A C 1
ATOM 641 O O . ILE A 1 82 ? 1.632 -2.210 1.032 1.00 98.62 82 ILE A O 1
ATOM 645 N N . GLU A 1 83 ? 1.579 -2.420 -1.194 1.00 98.75 83 GLU A N 1
ATOM 646 C CA . GLU A 1 83 ? 0.121 -2.488 -1.278 1.00 98.75 83 GLU A CA 1
ATOM 647 C C . GLU A 1 83 ? -0.434 -3.695 -0.505 1.00 98.75 83 GLU A C 1
ATOM 649 O O . GLU A 1 83 ? -1.452 -3.575 0.181 1.00 98.75 83 GLU A O 1
ATOM 654 N N . THR A 1 84 ? 0.231 -4.854 -0.581 1.00 98.69 84 THR A N 1
ATOM 655 C CA . THR A 1 84 ? -0.151 -6.027 0.217 1.00 98.69 84 THR A CA 1
ATOM 656 C C . THR A 1 84 ? 0.071 -5.812 1.712 1.00 98.69 84 THR A C 1
ATOM 658 O O . THR A 1 84 ? -0.847 -6.075 2.482 1.00 98.69 84 THR A O 1
ATOM 661 N N . GLU A 1 85 ? 1.216 -5.258 2.123 1.00 98.69 85 GLU A N 1
ATOM 662 C CA . GLU A 1 85 ? 1.519 -4.972 3.535 1.00 98.69 85 GLU A CA 1
ATOM 663 C C . GLU A 1 85 ? 0.515 -3.976 4.135 1.00 98.69 85 GLU A C 1
ATOM 665 O O . GLU A 1 85 ? 0.010 -4.182 5.237 1.00 98.69 85 GLU A O 1
ATOM 670 N N . LEU A 1 86 ? 0.146 -2.932 3.386 1.00 98.75 86 LEU A N 1
ATOM 671 C CA . LEU A 1 86 ? -0.860 -1.959 3.812 1.00 98.75 86 LEU A CA 1
ATOM 672 C C . LEU A 1 86 ? -2.246 -2.600 3.978 1.00 98.75 86 LEU A C 1
ATOM 674 O O . LEU A 1 86 ? -2.957 -2.297 4.936 1.00 98.75 86 LEU A O 1
ATOM 678 N N . LYS A 1 87 ? -2.643 -3.489 3.059 1.00 98.75 87 LYS A N 1
ATOM 679 C CA . LYS A 1 87 ? -3.913 -4.228 3.162 1.00 98.75 87 LYS A CA 1
ATOM 680 C C . LYS A 1 87 ? -3.923 -5.156 4.375 1.00 98.75 87 LYS A C 1
ATOM 682 O O . LYS A 1 87 ? -4.933 -5.222 5.071 1.00 98.75 87 LYS A O 1
ATOM 687 N N . GLU A 1 88 ? -2.821 -5.852 4.636 1.00 98.69 88 GLU A N 1
ATOM 688 C CA . GLU A 1 88 ? -2.670 -6.708 5.817 1.00 98.69 88 GLU A CA 1
ATOM 689 C C . GLU A 1 88 ? -2.758 -5.894 7.113 1.00 98.69 88 GLU A C 1
ATOM 691 O O . GLU A 1 88 ? -3.481 -6.274 8.035 1.00 98.69 88 GLU A O 1
ATOM 696 N N . GLU A 1 89 ? -2.095 -4.739 7.161 1.00 98.69 89 GLU A N 1
ATOM 697 C CA . GLU A 1 89 ? -2.142 -3.827 8.301 1.00 98.69 89 GLU A CA 1
ATOM 698 C C . GLU A 1 89 ? -3.556 -3.285 8.550 1.00 98.69 89 GLU A C 1
ATOM 700 O O . GLU A 1 89 ? -4.027 -3.287 9.688 1.00 98.69 89 GLU A O 1
ATOM 705 N N . LEU A 1 90 ? -4.272 -2.894 7.492 1.00 98.81 90 LEU A N 1
ATOM 706 C CA . LEU A 1 90 ? -5.659 -2.438 7.589 1.00 98.81 90 LEU A CA 1
ATOM 707 C C . LEU A 1 90 ? -6.560 -3.519 8.202 1.00 98.81 90 LEU A C 1
ATOM 709 O O . LEU A 1 90 ? -7.326 -3.240 9.124 1.00 98.81 90 LEU A O 1
ATOM 713 N N . VAL A 1 91 ? -6.442 -4.760 7.719 1.00 98.75 91 VAL A N 1
ATOM 714 C CA . VAL A 1 91 ? -7.201 -5.900 8.254 1.00 98.75 91 VAL A CA 1
ATOM 715 C C . VAL A 1 91 ? -6.841 -6.154 9.716 1.00 98.75 91 VAL A C 1
ATOM 717 O O . VAL A 1 91 ? -7.730 -6.384 10.535 1.00 98.75 91 VAL A O 1
ATOM 720 N N . ARG A 1 92 ? -5.554 -6.073 10.069 1.00 98.81 92 ARG A N 1
ATOM 721 C CA . ARG A 1 92 ? -5.082 -6.257 11.445 1.00 98.81 92 ARG A CA 1
ATOM 722 C C . ARG A 1 92 ? -5.681 -5.219 12.393 1.00 98.81 92 ARG A C 1
ATOM 724 O O . ARG A 1 92 ? -6.163 -5.588 13.463 1.00 98.81 92 ARG A O 1
ATOM 731 N N . VAL A 1 93 ? -5.661 -3.941 12.017 1.00 98.75 93 VAL A N 1
ATOM 732 C CA . VAL A 1 93 ? -6.224 -2.852 12.832 1.00 98.75 93 VAL A CA 1
ATOM 733 C C . VAL A 1 93 ? -7.736 -3.004 12.982 1.00 98.75 93 VAL A C 1
ATOM 735 O O . VAL A 1 93 ? -8.250 -2.884 14.095 1.00 98.75 93 VAL A O 1
ATOM 738 N N . GLU A 1 94 ? -8.441 -3.325 11.896 1.00 98.62 94 GLU A N 1
ATOM 739 C CA . GLU A 1 94 ? -9.885 -3.573 11.924 1.00 98.62 94 GLU A CA 1
ATOM 740 C C . GLU A 1 94 ? -10.228 -4.739 12.862 1.00 98.62 94 GLU A C 1
ATOM 742 O O . GLU A 1 94 ? -11.103 -4.615 13.719 1.00 98.62 94 GLU A O 1
ATOM 747 N N . GLN A 1 95 ? -9.485 -5.845 12.785 1.00 98.69 95 GLN A N 1
ATOM 748 C CA . GLN A 1 95 ? -9.685 -6.989 13.671 1.00 98.69 95 GLN A CA 1
ATOM 749 C C . GLN A 1 95 ? -9.443 -6.624 15.143 1.00 98.69 95 GLN A C 1
ATOM 751 O O . GLN A 1 95 ? -10.267 -6.943 16.000 1.00 98.69 95 GLN A O 1
ATOM 756 N N . GLN A 1 96 ? -8.364 -5.899 15.448 1.00 98.75 96 GLN A N 1
ATOM 757 C CA . GLN A 1 96 ? -8.098 -5.424 16.810 1.00 98.75 96 GLN A CA 1
ATOM 758 C C . GLN A 1 96 ? -9.208 -4.503 17.330 1.00 98.75 96 GLN A C 1
ATOM 760 O O . GLN A 1 96 ? -9.544 -4.538 18.517 1.00 98.75 96 GLN A O 1
ATOM 765 N N . HIS A 1 97 ? -9.775 -3.658 16.467 1.00 98.69 97 HIS A N 1
ATOM 766 C CA . HIS A 1 97 ? -10.904 -2.813 16.832 1.00 98.69 97 HIS A CA 1
ATOM 767 C C . HIS A 1 97 ? -12.146 -3.656 17.148 1.00 98.69 97 HIS A C 1
ATOM 769 O O . HIS A 1 97 ? -12.750 -3.479 18.208 1.00 98.69 97 HIS A O 1
ATOM 775 N N . GLN A 1 98 ? -12.481 -4.620 16.288 1.00 98.69 98 GLN A N 1
ATOM 776 C CA . GLN A 1 98 ? -13.603 -5.536 16.500 1.00 98.69 98 GLN A CA 1
ATOM 777 C C . GLN A 1 98 ? -13.452 -6.342 17.798 1.00 98.69 98 GLN A C 1
ATOM 779 O O . GLN A 1 98 ? -14.408 -6.454 18.565 1.00 98.69 98 GLN A O 1
ATOM 784 N N . GLU A 1 99 ? -12.251 -6.835 18.107 1.00 98.62 99 GLU A N 1
ATOM 785 C CA . GLU A 1 99 ? -11.957 -7.535 19.364 1.00 98.62 99 GLU A CA 1
ATOM 786 C C . GLU A 1 99 ? -12.186 -6.639 20.590 1.00 98.62 99 GLU A C 1
ATOM 788 O O . GLU A 1 99 ? -12.815 -7.066 21.562 1.00 98.62 99 GLU A O 1
ATOM 793 N N . LYS A 1 100 ? -11.747 -5.373 20.540 1.00 98.69 100 LYS A N 1
ATOM 794 C CA . LYS A 1 100 ? -11.999 -4.398 21.616 1.00 98.69 100 LYS A CA 1
ATOM 795 C C . LYS A 1 100 ? -13.491 -4.127 21.799 1.00 98.69 100 LYS A C 1
ATOM 797 O O . LYS A 1 100 ? -13.961 -4.082 22.936 1.00 98.69 100 LYS A O 1
ATOM 802 N N . VAL A 1 101 ? -14.240 -3.972 20.707 1.00 98.69 101 VAL A N 1
ATOM 803 C CA . VAL A 1 101 ? -15.696 -3.773 20.753 1.00 98.69 101 VAL A CA 1
ATOM 804 C C . VAL A 1 101 ? -16.380 -4.984 21.384 1.00 98.69 101 VAL A C 1
ATOM 806 O O . VAL A 1 101 ? -17.163 -4.820 22.318 1.00 98.69 101 VAL A O 1
ATOM 809 N N . LEU A 1 102 ? -16.045 -6.199 20.945 1.00 98.62 102 LEU A N 1
ATOM 810 C CA . LEU A 1 102 ? -16.592 -7.434 21.512 1.00 98.62 102 LEU A CA 1
ATOM 811 C C . LEU A 1 102 ? -16.273 -7.568 23.005 1.00 98.6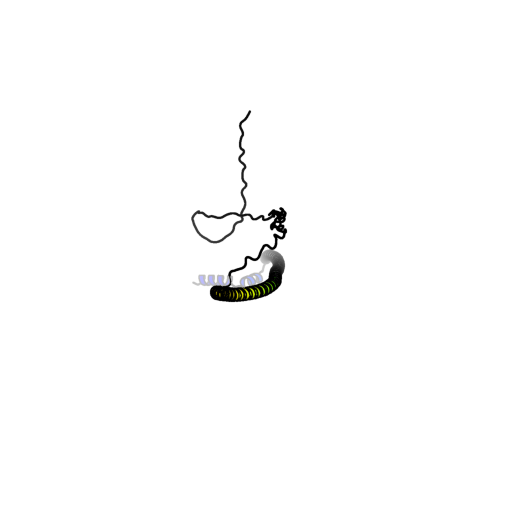2 102 LEU A C 1
ATOM 813 O O . LEU A 1 102 ? -17.150 -7.919 23.794 1.00 98.62 102 LEU A O 1
ATOM 817 N N . TYR A 1 103 ? -15.049 -7.231 23.410 1.00 98.62 103 TYR A N 1
ATOM 818 C CA . TYR A 1 103 ? -14.643 -7.241 24.812 1.00 98.62 103 TYR A CA 1
ATOM 819 C C . TYR A 1 103 ? -15.459 -6.257 25.666 1.00 98.62 103 TYR A C 1
ATOM 821 O O . TYR A 1 103 ? -15.935 -6.617 26.744 1.00 98.62 103 TYR A O 1
ATOM 829 N N . LEU A 1 104 ? -15.670 -5.027 25.187 1.00 98.62 104 LEU A N 1
ATOM 830 C CA . LEU A 1 104 ? -16.487 -4.029 25.885 1.00 98.62 104 LEU A CA 1
ATOM 831 C C . LEU A 1 104 ? -17.963 -4.438 25.958 1.00 98.62 104 LEU A C 1
ATOM 833 O O . LEU A 1 104 ? -18.582 -4.299 27.012 1.00 98.62 104 LEU A O 1
ATOM 837 N N . LEU A 1 105 ? -18.519 -4.994 24.878 1.00 98.31 105 LEU A N 1
ATOM 838 C CA . LEU A 1 105 ? -19.887 -5.517 24.865 1.00 98.31 105 LEU A CA 1
ATOM 839 C C . LEU A 1 105 ? -20.058 -6.672 25.858 1.00 98.31 105 LEU A C 1
ATOM 841 O O . LEU A 1 105 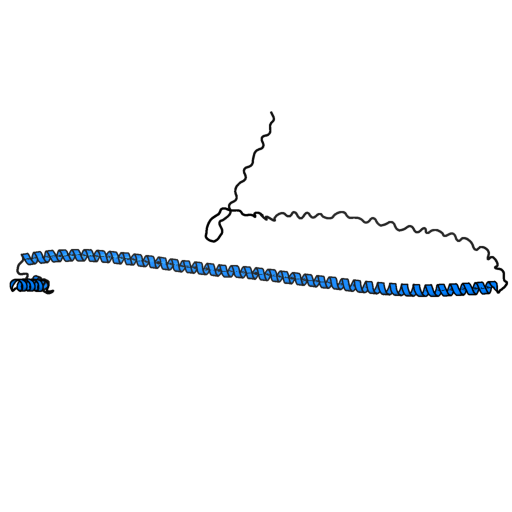? -21.045 -6.707 26.593 1.00 98.31 105 LEU A O 1
ATOM 845 N N . SER A 1 106 ? -19.077 -7.575 25.937 1.00 98.19 106 SER A N 1
ATOM 846 C CA . SER A 1 106 ? -19.079 -8.663 26.918 1.00 98.19 106 SER A CA 1
ATOM 847 C C . SER A 1 106 ? -19.031 -8.136 28.353 1.00 98.19 106 SER A C 1
ATOM 849 O O . SER A 1 106 ? -19.732 -8.663 29.216 1.00 98.19 106 SER A O 1
ATOM 851 N N . GLN A 1 107 ? -18.235 -7.096 28.623 1.00 98.12 107 GLN A N 1
ATOM 852 C CA . GLN A 1 107 ? -18.205 -6.457 29.940 1.00 98.12 107 GLN A CA 1
ATOM 853 C C . GLN A 1 107 ? -19.541 -5.798 30.281 1.00 98.12 107 GLN A C 1
ATOM 855 O O . GLN A 1 107 ? -20.054 -5.998 31.378 1.00 98.12 107 GLN A O 1
ATOM 860 N N . LEU A 1 108 ? -20.136 -5.060 29.339 1.00 97.56 108 LEU A N 1
ATOM 861 C CA . LEU A 1 108 ? -21.440 -4.424 29.531 1.00 97.56 108 LEU A CA 1
ATOM 862 C C . LEU A 1 108 ? -22.520 -5.466 29.854 1.00 97.56 108 LEU A C 1
ATOM 864 O O . LEU A 1 108 ? -23.302 -5.282 30.786 1.00 97.56 108 LEU A O 1
ATOM 868 N N . GLN A 1 109 ? -22.526 -6.585 29.125 1.00 97.25 109 GLN A N 1
ATOM 869 C CA . GLN A 1 109 ? -23.444 -7.692 29.374 1.00 97.25 109 GLN A CA 1
ATOM 870 C C . GLN A 1 109 ? -23.240 -8.287 30.775 1.00 97.25 109 GLN A C 1
ATOM 872 O O . GLN A 1 109 ? -24.213 -8.518 31.492 1.00 97.25 109 GLN A O 1
ATOM 877 N N . GLN A 1 110 ? -21.991 -8.489 31.201 1.00 96.75 110 GLN A N 1
ATOM 878 C CA . GLN A 1 110 ? -21.676 -9.005 32.534 1.00 96.75 110 GLN A CA 1
ATOM 879 C C . GLN A 1 110 ? -22.106 -8.041 33.653 1.00 96.75 110 GLN A C 1
ATOM 881 O O . GLN A 1 110 ? -22.667 -8.478 34.664 1.00 96.75 110 GLN A O 1
ATOM 886 N N . CYS A 1 111 ? -21.884 -6.736 33.471 1.00 95.06 111 CYS A N 1
ATOM 887 C CA . CYS A 1 111 ? -22.348 -5.701 34.394 1.00 95.06 111 CYS A CA 1
ATOM 888 C C . CYS A 1 111 ? -23.873 -5.723 34.514 1.00 95.06 111 CYS A C 1
ATOM 890 O O . CYS A 1 111 ? -24.384 -5.784 35.627 1.00 95.06 111 CYS A O 1
ATOM 892 N N . GLN A 1 112 ? -24.594 -5.785 33.391 1.00 96.06 112 GLN A N 1
ATOM 893 C CA . GLN A 1 112 ? -26.057 -5.819 33.385 1.00 96.06 112 GLN A CA 1
ATOM 894 C C . GLN A 1 112 ? -26.622 -7.061 34.094 1.00 96.06 112 GLN A C 1
ATOM 896 O O . GLN A 1 112 ? -27.629 -6.972 34.791 1.00 96.06 112 GLN A O 1
ATOM 901 N N . VAL A 1 113 ? -25.992 -8.231 33.937 1.00 94.62 113 VAL A N 1
ATOM 902 C CA . VAL A 1 113 ? -26.407 -9.449 34.657 1.00 94.62 113 VAL A CA 1
ATOM 903 C C . VAL A 1 113 ? -26.190 -9.293 36.163 1.00 94.62 113 VAL A C 1
ATOM 905 O O . VAL A 1 113 ? -27.057 -9.664 36.950 1.00 94.62 113 VAL A O 1
ATOM 908 N N . THR A 1 114 ? -25.055 -8.720 36.564 1.00 93.75 114 THR A N 1
ATOM 909 C CA . THR A 1 114 ? -24.727 -8.495 37.980 1.00 93.75 114 THR A CA 1
ATOM 910 C C . THR A 1 114 ? -25.668 -7.467 38.613 1.00 93.75 114 THR A C 1
ATOM 912 O O . THR A 1 114 ? -26.135 -7.663 39.732 1.00 93.75 114 THR A O 1
ATOM 915 N N . GLU A 1 115 ? -25.985 -6.399 37.881 1.00 93.75 115 GLU A N 1
ATOM 916 C CA . GLU A 1 115 ? -26.933 -5.364 38.290 1.00 93.75 115 GLU A CA 1
ATOM 917 C C . GLU A 1 115 ? -28.338 -5.939 38.484 1.00 93.75 115 GLU A C 1
ATOM 919 O O . GLU A 1 115 ? -28.920 -5.743 39.546 1.00 93.75 115 GLU A O 1
ATOM 924 N N . LYS A 1 116 ? -28.836 -6.745 37.535 1.00 93.56 116 LYS A N 1
ATOM 925 C CA . LYS A 1 116 ? -30.134 -7.425 37.674 1.00 93.56 116 LYS A CA 1
ATOM 926 C C . LYS A 1 116 ? -30.191 -8.341 38.894 1.00 93.56 116 LYS A C 1
ATOM 928 O O . LYS A 1 116 ? -31.158 -8.289 39.642 1.00 93.56 116 LYS A O 1
ATOM 933 N N . GLN A 1 117 ? -29.149 -9.140 39.139 1.00 93.88 117 GLN A N 1
ATOM 934 C CA . GLN A 1 117 ? -29.101 -10.009 40.325 1.00 93.88 117 GLN A CA 1
ATOM 935 C C . GLN A 1 117 ? -29.108 -9.211 41.636 1.00 93.88 117 GLN A C 1
ATOM 937 O O . GLN A 1 117 ? -29.707 -9.632 42.631 1.00 93.88 117 GLN A O 1
ATOM 942 N N . LEU A 1 118 ? -28.430 -8.060 41.658 1.00 92.69 118 LEU A N 1
ATOM 943 C CA . LEU A 1 118 ? -28.441 -7.161 42.806 1.00 92.69 118 LEU A CA 1
ATOM 944 C C . LEU A 1 118 ? -29.824 -6.529 43.001 1.00 92.69 118 LEU A C 1
ATOM 946 O O . LEU A 1 118 ? -30.316 -6.513 44.126 1.00 92.69 118 LEU A O 1
ATOM 950 N N . GLU A 1 119 ? -30.447 -6.046 41.927 1.00 91.81 119 GLU A N 1
ATOM 951 C CA . GLU A 1 119 ? -31.790 -5.461 41.940 1.00 91.81 119 GLU A CA 1
ATOM 952 C C . GLU A 1 119 ? -32.836 -6.471 42.432 1.00 91.81 119 GLU A C 1
ATOM 954 O O . GLU A 1 119 ? -33.617 -6.152 43.328 1.00 91.81 119 GLU A O 1
ATOM 959 N N . GLU A 1 120 ? -32.777 -7.720 41.960 1.00 92.56 120 GLU A N 1
ATOM 960 C CA . GLU A 1 120 ? -33.617 -8.825 42.443 1.00 92.56 120 GLU A CA 1
ATOM 961 C C . GLU A 1 120 ? -33.400 -9.078 43.945 1.00 92.56 120 GLU A C 1
ATOM 963 O O . GLU A 1 120 ? -34.355 -9.109 44.722 1.00 92.56 120 GLU A O 1
ATOM 968 N N . SER A 1 121 ? -32.142 -9.157 44.392 1.00 92.12 121 SER A N 1
ATOM 969 C CA . SER A 1 121 ? -31.800 -9.379 45.807 1.00 92.12 121 SER A CA 1
ATOM 970 C C . SER A 1 121 ? -32.248 -8.232 46.725 1.00 92.12 121 SER A C 1
ATOM 972 O O . SER A 1 121 ? -32.572 -8.445 47.898 1.00 92.12 121 SER A O 1
ATOM 974 N N . VAL A 1 122 ? -32.202 -6.993 46.231 1.00 90.50 122 VAL A N 1
ATOM 975 C CA . VAL A 1 122 ? -32.678 -5.806 46.954 1.00 90.50 122 VAL A CA 1
ATOM 976 C C . VAL A 1 122 ? -34.201 -5.806 47.012 1.00 90.50 122 VAL A C 1
ATOM 978 O O . VAL A 1 122 ? -34.748 -5.623 48.099 1.00 90.50 122 VAL A O 1
ATOM 981 N N . SER A 1 123 ? -34.870 -6.088 45.893 1.00 94.44 123 SER A N 1
ATOM 982 C CA . SER A 1 123 ? -36.329 -6.188 45.818 1.00 94.44 123 SER A CA 1
ATOM 983 C C . SER A 1 123 ? -36.876 -7.258 46.770 1.00 94.44 123 SER A C 1
ATOM 985 O O . SER A 1 123 ? -37.814 -6.997 47.523 1.00 94.44 123 SER A O 1
ATOM 987 N N . GLU A 1 124 ? -36.236 -8.430 46.848 1.00 94.06 124 GLU A N 1
ATOM 988 C CA . GLU A 1 124 ? -36.612 -9.487 47.797 1.00 94.06 124 GLU A CA 1
ATOM 989 C C . GLU A 1 124 ? -36.502 -9.034 49.262 1.00 94.06 124 GLU A C 1
ATOM 991 O O . GLU A 1 124 ? -37.413 -9.259 50.067 1.00 94.06 124 GLU A O 1
ATOM 996 N N . LYS A 1 125 ? -35.404 -8.356 49.625 1.00 94.06 125 LYS A N 1
ATOM 997 C CA . LYS A 1 125 ? -35.221 -7.803 50.978 1.00 94.06 125 LYS A CA 1
ATOM 998 C C . LYS A 1 125 ? -36.241 -6.717 51.292 1.00 94.06 125 LYS A C 1
ATOM 1000 O O . LYS A 1 125 ? -36.752 -6.670 52.412 1.00 94.06 125 LYS A O 1
ATOM 1005 N N . GLU A 1 126 ? -36.544 -5.855 50.329 1.00 94.00 126 GLU A N 1
ATOM 1006 C CA . GLU A 1 126 ? -37.562 -4.817 50.467 1.00 94.00 126 GLU A CA 1
ATOM 1007 C C . GLU A 1 126 ? -38.944 -5.438 50.711 1.00 94.00 126 GLU A C 1
ATOM 1009 O O . GLU A 1 126 ? -39.632 -5.062 51.662 1.00 94.00 126 GLU A O 1
ATOM 1014 N N . GLN A 1 127 ? -39.307 -6.476 49.954 1.00 95.69 127 GLN A N 1
ATOM 1015 C CA . GLN A 1 127 ? -40.549 -7.230 50.141 1.00 95.69 127 GLN A CA 1
ATOM 1016 C C . GLN A 1 127 ? -40.640 -7.854 51.548 1.00 95.69 127 GLN A C 1
ATOM 1018 O O . GLN A 1 127 ? -41.702 -7.839 52.188 1.00 95.69 127 GLN A O 1
ATOM 1023 N N . GLN A 1 128 ? -39.525 -8.386 52.060 1.00 95.75 128 GLN A N 1
ATOM 1024 C CA . GLN A 1 128 ? -39.444 -8.950 53.409 1.00 95.75 128 GLN A CA 1
ATOM 1025 C C . GLN A 1 128 ? -39.615 -7.872 54.494 1.00 95.75 128 GLN A C 1
ATOM 1027 O O . GLN A 1 128 ? -40.340 -8.087 55.475 1.00 95.75 128 GLN A O 1
ATOM 1032 N N . LEU A 1 129 ? -38.988 -6.705 54.319 1.00 96.31 129 LEU A N 1
ATOM 1033 C CA . LEU A 1 129 ? -39.132 -5.565 55.227 1.00 96.31 129 LEU A CA 1
ATOM 1034 C C . LEU A 1 129 ? -40.565 -5.035 55.236 1.00 96.31 129 LEU A C 1
ATOM 1036 O O . LEU A 1 129 ? -41.128 -4.858 56.314 1.00 96.31 129 LEU A O 1
ATOM 1040 N N . LEU A 1 130 ? -41.187 -4.870 54.066 1.00 96.31 130 LEU A N 1
ATOM 1041 C CA . LEU A 1 130 ? -42.590 -4.465 53.943 1.00 96.31 130 LEU A CA 1
ATOM 1042 C C . LEU A 1 130 ? -43.528 -5.441 54.660 1.00 96.31 130 LEU A C 1
ATOM 1044 O O . LEU A 1 130 ? -44.430 -5.022 55.384 1.00 96.31 130 LEU A O 1
ATOM 1048 N N . SER A 1 131 ? -43.291 -6.746 54.515 1.00 95.75 131 SER A N 1
ATOM 1049 C CA . SER A 1 131 ? -44.077 -7.778 55.204 1.00 95.75 131 SER A CA 1
ATOM 1050 C C . SER A 1 131 ? -43.922 -7.696 56.726 1.00 95.75 131 SER A C 1
ATOM 1052 O O . SER A 1 131 ? -44.902 -7.816 57.463 1.00 95.75 131 SER A O 1
ATOM 1054 N N . THR A 1 132 ? -42.699 -7.447 57.201 1.00 96.50 132 THR A N 1
ATOM 1055 C CA . THR A 1 132 ? -42.403 -7.275 58.631 1.00 96.50 132 THR A CA 1
ATOM 1056 C C . THR A 1 132 ? -43.070 -6.019 59.189 1.00 96.50 132 THR A C 1
ATOM 1058 O O . THR A 1 132 ? -43.702 -6.075 60.242 1.00 96.50 132 THR A O 1
ATOM 1061 N N . LEU A 1 133 ? -42.976 -4.902 58.467 1.00 96.94 133 LEU A N 1
ATOM 1062 C CA . LEU A 1 133 ? -43.562 -3.623 58.856 1.00 96.94 133 LEU A CA 1
ATOM 1063 C C . LEU A 1 133 ? -45.091 -3.712 58.919 1.00 96.94 133 LEU A C 1
ATOM 1065 O O . LEU A 1 133 ? -45.685 -3.299 59.908 1.00 96.94 133 LEU A O 1
ATOM 1069 N N . LYS A 1 134 ? -45.721 -4.371 57.940 1.00 97.19 134 LYS A N 1
ATOM 1070 C CA . LYS A 1 134 ? -47.166 -4.640 57.945 1.00 97.19 134 LYS A CA 1
ATOM 1071 C C . LYS A 1 134 ? -47.614 -5.441 59.175 1.00 97.19 134 LYS A C 1
ATOM 1073 O O . LYS A 1 134 ? -48.653 -5.142 59.756 1.00 97.19 134 LYS A O 1
ATOM 1078 N N . CYS A 1 135 ? -46.833 -6.441 59.587 1.00 95.50 135 CYS A N 1
ATOM 1079 C CA . CYS A 1 135 ? -47.103 -7.206 60.808 1.00 95.50 135 CYS A CA 1
ATOM 1080 C C . CYS A 1 135 ? -47.003 -6.316 62.061 1.00 95.50 135 CYS A C 1
ATOM 1082 O O . CYS A 1 135 ? -47.885 -6.337 62.916 1.00 95.50 135 CYS A O 1
ATOM 1084 N N . GLN A 1 136 ? -45.968 -5.474 62.142 1.00 96.88 136 GLN A N 1
ATOM 1085 C CA . GLN A 1 136 ? -45.802 -4.526 63.249 1.00 96.88 136 GLN A CA 1
ATOM 1086 C C . GLN A 1 136 ? -46.943 -3.501 63.323 1.00 96.88 136 GLN A C 1
ATOM 1088 O O . GLN A 1 136 ? -47.424 -3.205 64.415 1.00 96.88 136 GLN A O 1
ATOM 1093 N N . GLU A 1 137 ? -47.409 -2.986 62.184 1.00 96.50 137 GLU A N 1
ATOM 1094 C CA . GLU A 1 137 ? -48.570 -2.091 62.115 1.00 96.50 137 GLU A CA 1
ATOM 1095 C C . GLU A 1 137 ? -49.854 -2.768 62.609 1.00 96.50 137 GLU A C 1
ATOM 1097 O O . GLU A 1 137 ? -50.663 -2.136 63.292 1.00 96.50 137 GLU A O 1
ATOM 1102 N N . GLU A 1 138 ? -50.048 -4.050 62.292 1.00 96.44 138 GLU A N 1
ATOM 1103 C CA . GLU A 1 138 ? -51.200 -4.817 62.768 1.00 96.44 138 GLU A CA 1
ATOM 1104 C C . GLU A 1 138 ? -51.167 -5.006 64.294 1.00 96.44 138 GLU A C 1
ATOM 1106 O O . GLU A 1 138 ? -52.179 -4.795 64.963 1.00 96.44 138 GLU A O 1
ATOM 1111 N N . GLU A 1 139 ? -50.007 -5.332 64.866 1.00 95.88 139 GLU A N 1
ATOM 1112 C CA . GLU A 1 139 ? -49.842 -5.458 66.321 1.00 95.88 139 GLU A CA 1
ATOM 1113 C C . GLU A 1 139 ? -50.018 -4.116 67.048 1.00 95.88 139 GLU A C 1
ATOM 1115 O O . GLU A 1 139 ? -50.687 -4.049 68.082 1.00 95.88 139 GLU A O 1
ATOM 112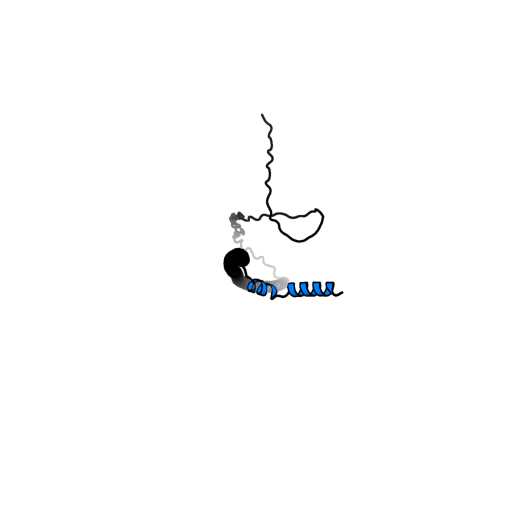0 N N . LEU A 1 140 ? -49.499 -3.019 66.486 1.00 96.50 140 LEU A N 1
ATOM 1121 C CA . LEU A 1 140 ? -49.740 -1.671 67.011 1.00 96.50 140 LEU A CA 1
ATOM 1122 C C . LEU A 1 140 ? -51.230 -1.313 66.992 1.00 96.50 140 LEU A C 1
ATOM 1124 O O . LEU A 1 140 ? -51.728 -0.732 67.959 1.00 96.50 140 LEU A O 1
ATOM 1128 N N . ARG A 1 141 ? -51.953 -1.694 65.933 1.00 97.19 141 ARG A N 1
ATOM 1129 C CA . ARG A 1 141 ? -53.404 -1.492 65.835 1.00 97.19 141 ARG A CA 1
ATOM 1130 C C . ARG A 1 141 ? -54.157 -2.266 66.918 1.00 97.19 141 ARG A C 1
ATOM 1132 O O . ARG A 1 141 ? -55.021 -1.690 67.571 1.00 97.19 141 ARG A O 1
ATOM 1139 N N . LYS A 1 142 ? -53.796 -3.532 67.162 1.00 96.94 142 LYS A N 1
ATOM 1140 C CA . LYS A 1 142 ? -54.375 -4.339 68.256 1.00 96.94 142 LYS A CA 1
ATOM 1141 C C . LYS A 1 142 ? -54.122 -3.694 69.619 1.00 96.94 142 LYS A C 1
ATOM 1143 O O . LYS A 1 142 ? -55.022 -3.616 70.449 1.00 96.94 142 LYS A O 1
ATOM 1148 N N . MET A 1 143 ? -52.910 -3.191 69.851 1.00 96.31 143 MET A N 1
ATOM 1149 C CA . MET A 1 143 ? -52.574 -2.495 71.093 1.00 96.31 143 MET A CA 1
ATOM 1150 C C . MET A 1 143 ? -53.373 -1.193 71.259 1.00 96.31 143 MET A C 1
ATOM 1152 O O . MET A 1 143 ? -53.833 -0.910 72.363 1.00 96.31 143 MET A O 1
ATOM 1156 N N . GLN A 1 144 ? -53.566 -0.415 70.188 1.00 96.69 144 GLN A N 1
ATOM 1157 C CA . GLN A 1 144 ? -54.433 0.770 70.218 1.00 96.69 144 GLN A CA 1
ATOM 1158 C C . GLN A 1 144 ? -55.867 0.403 70.608 1.00 96.69 144 GLN A C 1
ATOM 1160 O O . GLN A 1 144 ? -56.415 1.019 71.519 1.00 96.69 144 GLN A O 1
ATOM 1165 N N . GLU A 1 145 ? -56.432 -0.643 70.005 1.00 97.06 145 GLU A N 1
ATOM 1166 C CA . GLU A 1 145 ? -57.779 -1.125 70.326 1.00 97.06 145 GLU A CA 1
ATOM 1167 C C . GLU A 1 145 ? -57.900 -1.555 71.800 1.00 97.06 145 GLU A C 1
ATOM 1169 O O . GLU A 1 145 ? -58.844 -1.176 72.493 1.00 97.06 145 GLU A O 1
ATOM 1174 N N . VAL A 1 146 ? -56.904 -2.270 72.335 1.00 97.12 146 VAL A N 1
ATOM 1175 C CA . VAL A 1 146 ? -56.860 -2.649 73.759 1.00 97.12 146 VAL A CA 1
ATOM 1176 C C . VAL A 1 146 ? -56.742 -1.427 74.677 1.00 97.12 146 VAL A C 1
ATOM 1178 O O . VAL A 1 146 ? -57.346 -1.406 75.752 1.00 97.12 146 VAL A O 1
ATOM 1181 N N . CYS A 1 147 ? -55.975 -0.406 74.292 1.00 95.69 147 CYS A N 1
ATOM 1182 C CA . CYS A 1 147 ? -55.885 0.848 75.042 1.00 95.69 147 CYS A CA 1
ATOM 1183 C C . CYS A 1 147 ? -57.231 1.586 75.073 1.00 95.69 147 CYS A C 1
ATOM 1185 O O . CYS A 1 147 ? -57.639 2.049 76.140 1.00 95.69 147 CYS A O 1
ATOM 1187 N N . GLU A 1 148 ? -57.941 1.651 73.943 1.00 96.62 148 GLU A N 1
ATOM 1188 C CA . GLU A 1 148 ? -59.285 2.235 73.856 1.00 96.62 148 GLU A CA 1
ATOM 1189 C C . GLU A 1 148 ? -60.289 1.473 74.734 1.00 96.62 148 GLU A C 1
ATOM 1191 O O . GLU A 1 148 ? -60.997 2.084 75.538 1.00 96.62 148 GLU A O 1
ATOM 1196 N N . GLN A 1 149 ? -60.297 0.138 74.664 1.00 97.12 149 GLN A N 1
ATOM 1197 C CA . GLN A 1 149 ? -61.140 -0.710 75.516 1.00 97.12 149 GLN A CA 1
ATOM 1198 C C . GLN A 1 149 ? -60.823 -0.528 77.006 1.00 97.12 149 GLN A C 1
ATOM 1200 O O . GLN A 1 149 ? -61.731 -0.362 77.823 1.00 97.12 149 GLN A O 1
ATOM 1205 N N . ASN A 1 150 ? -59.540 -0.508 77.384 1.00 95.31 150 ASN A N 1
ATOM 1206 C CA . ASN A 1 150 ? -59.136 -0.249 78.767 1.00 95.31 150 ASN A CA 1
ATOM 1207 C C . ASN A 1 150 ? -59.600 1.127 79.243 1.00 95.31 150 ASN A C 1
ATOM 1209 O O . ASN A 1 150 ? -60.037 1.258 80.385 1.00 95.31 150 ASN A O 1
ATOM 1213 N N . GLN A 1 151 ? -59.534 2.149 78.388 1.00 96.31 151 GLN A N 1
ATOM 1214 C CA . GLN A 1 151 ? -60.001 3.487 78.732 1.00 96.31 151 GLN A CA 1
ATOM 1215 C C . GLN A 1 151 ? -61.516 3.515 78.979 1.00 96.31 151 GLN A C 1
ATOM 1217 O O . GLN A 1 151 ? -61.952 4.121 79.960 1.00 96.31 151 GLN A O 1
ATOM 1222 N N . GLN A 1 152 ? -62.304 2.820 78.153 1.00 96.00 152 GLN A N 1
ATOM 1223 C CA . GLN A 1 152 ? -63.748 2.655 78.362 1.00 96.00 152 GLN A CA 1
ATOM 1224 C C . GLN A 1 152 ? -64.047 1.942 79.686 1.00 96.00 152 GLN A C 1
ATOM 1226 O O . GLN A 1 152 ? -64.791 2.465 80.517 1.00 96.00 152 GLN A O 1
ATOM 1231 N N . LEU A 1 153 ? -63.392 0.805 79.946 1.00 95.69 153 LEU A N 1
ATOM 1232 C CA . LEU A 1 153 ? -63.539 0.071 81.205 1.00 95.69 153 LEU A CA 1
ATOM 1233 C C . LEU A 1 153 ? -63.158 0.927 82.418 1.00 95.69 153 LEU A C 1
ATOM 1235 O O . LEU A 1 153 ? -63.811 0.848 83.458 1.00 95.69 153 LEU A O 1
ATOM 1239 N N . LEU A 1 154 ? -62.129 1.773 82.310 1.00 95.50 154 LEU A N 1
ATOM 1240 C CA . LEU A 1 154 ? -61.723 2.677 83.387 1.00 95.50 154 LEU A CA 1
ATOM 1241 C C . LEU A 1 154 ? -62.818 3.709 83.700 1.00 95.50 154 LEU A C 1
ATOM 1243 O O . LEU A 1 154 ? -63.105 3.970 84.873 1.00 95.50 154 LEU A O 1
ATOM 1247 N N . GLN A 1 155 ? -63.454 4.266 82.663 1.00 95.19 155 GLN A N 1
ATOM 1248 C CA . GLN A 1 155 ? -64.595 5.173 82.806 1.00 95.19 155 GLN A CA 1
ATOM 1249 C C . GLN A 1 155 ? -65.786 4.464 83.463 1.00 95.19 155 GLN A C 1
ATOM 1251 O O . GLN A 1 155 ? -66.336 4.982 84.438 1.00 95.19 155 GLN A O 1
ATOM 1256 N N . GLU A 1 156 ? -66.137 3.256 83.017 1.00 93.94 156 GLU A N 1
ATOM 1257 C CA . GLU A 1 156 ? -67.205 2.449 83.621 1.00 93.94 156 GLU A CA 1
ATOM 1258 C C . GLU A 1 156 ? -66.921 2.119 85.089 1.00 93.94 156 GLU A C 1
ATOM 1260 O O . GLU A 1 156 ? -67.778 2.312 85.954 1.00 93.94 156 GLU A O 1
ATOM 1265 N N . ASN A 1 157 ? -65.698 1.684 85.403 1.00 92.75 157 ASN A N 1
ATOM 1266 C CA . ASN A 1 157 ? -65.278 1.366 86.766 1.00 92.75 157 ASN A CA 1
ATOM 1267 C C . ASN A 1 157 ? -65.364 2.607 87.669 1.00 92.75 157 ASN A C 1
ATOM 1269 O O . ASN A 1 157 ? -65.831 2.524 88.807 1.00 92.75 157 ASN A O 1
ATOM 1273 N N . SER A 1 158 ? -64.984 3.781 87.149 1.00 93.81 158 SER A N 1
ATOM 1274 C CA . SER A 1 158 ? -65.141 5.054 87.860 1.00 93.81 158 SER A CA 1
ATOM 1275 C C . SER A 1 158 ? -66.615 5.384 88.140 1.00 93.81 158 SER A C 1
ATOM 1277 O O . SER A 1 158 ? -66.957 5.744 89.269 1.00 93.81 158 SER A O 1
ATOM 1279 N N . ALA A 1 159 ? -67.506 5.170 87.166 1.00 93.56 159 ALA A N 1
ATOM 1280 C CA . ALA A 1 159 ? -68.941 5.393 87.315 1.00 93.56 159 ALA A CA 1
ATOM 1281 C C . ALA A 1 159 ? -69.569 4.419 88.326 1.00 93.56 159 ALA A C 1
ATOM 1283 O O . ALA A 1 159 ? -70.393 4.817 89.152 1.00 93.56 159 ALA A O 1
ATOM 1284 N N . ILE A 1 160 ? -69.153 3.149 88.318 1.00 93.25 160 ILE A N 1
ATOM 1285 C CA . ILE A 1 160 ? -69.575 2.145 89.304 1.00 93.25 160 ILE A CA 1
ATOM 1286 C C . ILE A 1 160 ? -69.101 2.539 90.707 1.00 93.25 160 ILE A C 1
ATOM 1288 O O . ILE A 1 160 ? -69.902 2.521 91.640 1.00 93.25 160 ILE A O 1
ATOM 1292 N N . LYS A 1 161 ? -67.838 2.956 90.875 1.00 92.25 161 LYS A N 1
ATOM 1293 C CA . LYS A 1 161 ? -67.318 3.445 92.166 1.00 92.25 161 LYS A CA 1
ATOM 1294 C C . LYS A 1 161 ? -68.095 4.654 92.686 1.00 92.25 161 LYS A C 1
ATOM 1296 O O . LYS A 1 161 ? -68.365 4.728 93.884 1.00 92.25 161 LYS A O 1
ATOM 1301 N N . GLN A 1 162 ? -68.473 5.591 91.816 1.00 91.25 162 GLN A N 1
ATOM 1302 C CA . GLN A 1 162 ? -69.336 6.712 92.199 1.00 91.25 162 GLN A CA 1
ATOM 1303 C C . GLN A 1 162 ? -70.706 6.219 92.689 1.00 91.25 162 GLN A C 1
ATOM 1305 O O . GLN A 1 162 ? -71.135 6.604 93.777 1.00 91.25 162 GLN A O 1
ATOM 1310 N N . LYS A 1 163 ? -71.358 5.310 91.947 1.00 89.19 163 LYS A N 1
ATOM 1311 C CA . LYS A 1 163 ? -72.639 4.696 92.348 1.00 89.19 163 LYS A CA 1
ATOM 1312 C C . LYS A 1 163 ? -72.539 3.938 93.678 1.00 89.19 163 LYS A C 1
ATOM 1314 O O . LYS A 1 163 ? -73.433 4.057 94.510 1.00 89.19 163 LYS A O 1
ATOM 1319 N N . LEU A 1 164 ? -71.455 3.194 93.904 1.00 85.69 164 LEU A N 1
ATOM 1320 C CA . LEU A 1 164 ? -71.224 2.457 95.148 1.00 85.69 164 LEU A CA 1
ATOM 1321 C C . LEU A 1 164 ? -71.055 3.399 96.347 1.00 85.69 164 LEU A C 1
ATOM 1323 O O . LEU A 1 164 ? -71.669 3.164 97.383 1.00 85.69 164 LEU A O 1
ATOM 1327 N N . ASN A 1 165 ? -70.280 4.480 96.199 1.00 84.00 165 ASN A N 1
ATOM 1328 C CA . ASN A 1 165 ? -70.151 5.506 97.239 1.00 84.00 165 ASN A CA 1
ATOM 1329 C C . ASN A 1 165 ? -71.514 6.121 97.595 1.00 84.00 165 ASN A C 1
ATOM 1331 O O . ASN A 1 165 ? -71.835 6.261 98.770 1.00 84.00 165 ASN A O 1
ATOM 1335 N N . LEU A 1 166 ? -72.347 6.434 96.596 1.00 83.75 166 LEU A N 1
ATOM 1336 C CA . LEU A 1 166 ? -73.718 6.914 96.816 1.00 83.75 166 LEU A CA 1
ATOM 1337 C C . LEU A 1 166 ? -74.564 5.901 97.607 1.00 83.75 166 LEU A C 1
ATOM 1339 O O . LEU A 1 166 ? -75.234 6.284 98.565 1.00 83.75 166 LEU A O 1
ATOM 1343 N N . LEU A 1 167 ? -74.501 4.609 97.263 1.00 80.38 167 LEU A N 1
ATOM 1344 C CA . LEU A 1 167 ? -75.195 3.546 98.002 1.00 80.38 167 LEU A CA 1
ATOM 1345 C C . LEU A 1 167 ? -74.682 3.401 99.445 1.00 80.38 167 LEU A C 1
ATOM 1347 O O . LEU A 1 167 ? -75.490 3.225 100.355 1.00 80.38 167 LEU A O 1
ATOM 1351 N N . GLN A 1 168 ? -73.373 3.532 99.675 1.00 74.69 168 GLN A N 1
ATOM 1352 C CA . GLN A 1 168 ? -72.770 3.552 101.016 1.00 74.69 168 GLN A CA 1
ATOM 1353 C C . GLN A 1 168 ? -73.202 4.761 101.855 1.00 74.69 168 GLN A C 1
ATOM 1355 O O . GLN A 1 168 ? -73.285 4.652 103.071 1.00 74.69 168 GLN A O 1
ATOM 1360 N N . VAL A 1 169 ? -73.481 5.910 101.237 1.00 71.62 169 VAL A N 1
ATOM 1361 C CA . VAL A 1 169 ? -73.971 7.104 101.948 1.00 71.62 169 VAL A CA 1
ATOM 1362 C C . VAL A 1 169 ? -75.464 6.986 102.293 1.00 71.62 169 VAL A C 1
ATOM 1364 O O . VAL A 1 169 ? -75.906 7.520 103.310 1.00 71.62 169 VAL A O 1
ATOM 1367 N N . VAL A 1 170 ? -76.248 6.272 101.476 1.00 66.50 170 VAL A N 1
ATOM 1368 C CA . VAL A 1 170 ? -77.690 6.041 101.696 1.00 66.50 170 VAL A CA 1
ATOM 1369 C C . VAL A 1 170 ? -77.951 4.885 102.675 1.00 66.50 170 VAL A C 1
ATOM 1371 O O . VAL A 1 170 ? -78.864 4.973 103.498 1.00 66.50 170 VAL A O 1
ATOM 1374 N N . SER A 1 171 ? -77.140 3.823 102.636 1.00 60.84 171 SER A N 1
ATOM 1375 C CA . SER A 1 171 ? -77.143 2.759 103.645 1.00 60.84 171 SER A CA 1
ATOM 1376 C C . SER A 1 171 ? -76.402 3.253 104.888 1.00 60.84 171 SER A C 1
ATOM 1378 O O . SER A 1 171 ? -75.188 3.395 104.868 1.00 60.84 171 SER A O 1
ATOM 1380 N N . LYS A 1 172 ? -77.095 3.557 105.990 1.00 55.09 172 LYS A N 1
ATOM 1381 C CA . LYS A 1 172 ? -76.479 4.021 107.252 1.00 55.09 172 LYS A CA 1
ATOM 1382 C C . LYS A 1 172 ? -75.683 2.918 107.988 1.00 55.09 172 LYS A C 1
ATOM 1384 O O . LYS A 1 172 ? -75.886 2.712 109.183 1.00 55.09 172 LYS A O 1
ATOM 1389 N N . GLU A 1 173 ? -74.762 2.231 107.319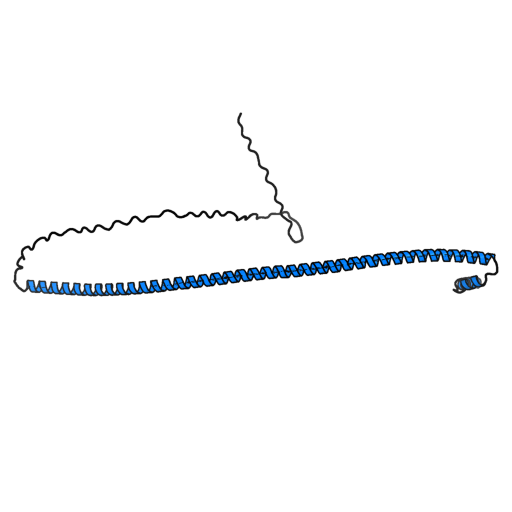 1.00 48.06 173 GLU A N 1
ATOM 1390 C CA . GLU A 1 173 ? -73.795 1.315 107.932 1.00 48.06 173 GLU A CA 1
ATOM 1391 C C . GLU A 1 173 ? -72.392 1.933 107.938 1.00 48.06 173 GLU A C 1
ATOM 1393 O O . GLU A 1 173 ? -71.825 2.297 106.910 1.00 48.06 173 GLU A O 1
ATOM 1398 N N . LYS A 1 174 ? -71.826 2.070 109.145 1.00 46.34 174 LYS A N 1
ATOM 1399 C CA . LYS A 1 174 ? -70.442 2.512 109.369 1.00 46.34 174 LYS A CA 1
ATOM 1400 C C . LYS A 1 174 ? -69.465 1.513 108.734 1.00 46.34 174 LYS A C 1
ATOM 1402 O O . LYS A 1 174 ? -69.682 0.310 108.878 1.00 46.34 174 LYS A O 1
ATOM 1407 N N . PRO A 1 175 ? -68.334 1.954 108.155 1.00 47.53 175 PRO A N 1
ATOM 1408 C CA . PRO A 1 175 ? -67.319 1.016 107.712 1.00 47.53 175 PRO A CA 1
ATOM 1409 C C . PRO A 1 175 ? -66.644 0.390 108.937 1.00 47.53 175 PRO A C 1
ATOM 1411 O O . PRO A 1 175 ? -65.952 1.062 109.708 1.00 47.53 175 PRO A O 1
ATOM 1414 N N . HIS A 1 176 ? -66.844 -0.915 109.118 1.00 41.19 176 HIS A N 1
ATOM 1415 C CA . HIS A 1 176 ? -65.984 -1.716 109.972 1.00 41.19 176 HIS A CA 1
ATOM 1416 C C . HIS A 1 176 ? -64.584 -1.742 109.359 1.00 41.19 176 HIS A C 1
ATOM 1418 O O . HIS A 1 176 ? -64.363 -2.260 108.267 1.00 41.19 176 HIS A O 1
ATOM 1424 N N . LEU A 1 177 ? -63.645 -1.167 110.106 1.00 50.72 177 LEU A N 1
ATOM 1425 C CA . 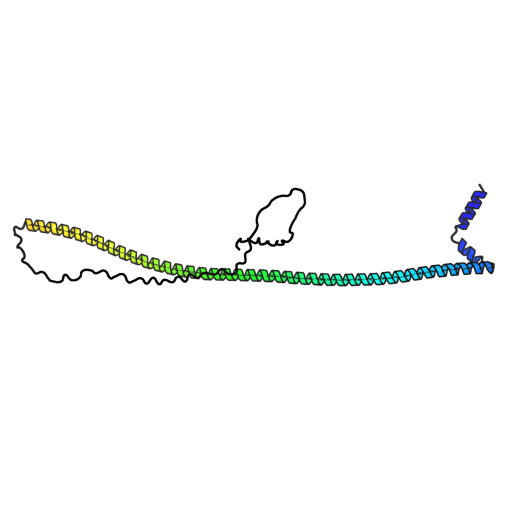LEU A 1 177 ? -62.211 -1.337 109.955 1.00 50.72 177 LEU A CA 1
ATOM 1426 C C . LEU A 1 177 ? -61.889 -2.837 109.852 1.00 50.72 177 LEU A C 1
ATOM 1428 O O . LEU A 1 177 ? -61.884 -3.549 110.860 1.00 50.72 177 LEU A O 1
ATOM 1432 N N . VAL A 1 178 ? -61.613 -3.326 108.643 1.00 43.66 178 VAL A N 1
ATOM 1433 C CA . VAL A 1 178 ? -61.030 -4.657 108.464 1.00 43.66 178 VAL A CA 1
ATOM 1434 C C . VAL A 1 178 ? -59.554 -4.568 108.835 1.00 43.66 178 VAL A C 1
ATOM 1436 O O . VAL A 1 178 ? -58.690 -4.155 108.071 1.00 43.66 178 VAL A O 1
ATOM 1439 N N . ARG A 1 179 ? -59.340 -4.893 110.108 1.00 36.34 179 ARG A N 1
ATOM 1440 C CA . ARG A 1 179 ? -58.197 -5.565 110.721 1.00 36.34 179 ARG A CA 1
ATOM 1441 C C . ARG A 1 179 ? -57.176 -6.144 109.726 1.00 36.34 179 ARG A C 1
ATOM 1443 O O . ARG A 1 179 ? -57.502 -7.010 108.925 1.00 36.34 179 ARG A O 1
ATOM 1450 N N . ASN A 1 180 ? -55.937 -5.692 109.910 1.00 40.97 180 ASN A N 1
ATOM 1451 C CA . ASN A 1 180 ? -54.655 -6.267 109.498 1.00 40.97 180 ASN A CA 1
ATOM 1452 C C . ASN A 1 180 ? -54.690 -7.711 108.959 1.00 40.97 180 ASN A C 1
ATOM 1454 O O . ASN A 1 180 ? -55.027 -8.644 109.690 1.00 40.97 180 ASN A O 1
ATOM 1458 N N . ILE A 1 181 ? -54.187 -7.876 107.736 1.00 43.44 181 ILE A N 1
ATOM 1459 C CA . ILE A 1 181 ? -53.581 -9.107 107.211 1.00 43.44 181 ILE A CA 1
ATOM 1460 C C . ILE A 1 181 ? -52.158 -8.708 106.766 1.00 43.44 181 ILE A C 1
ATOM 1462 O O . ILE A 1 181 ? -51.979 -7.594 106.269 1.00 43.44 181 ILE A O 1
ATOM 1466 N N . PRO A 1 182 ? -51.137 -9.521 107.090 1.00 45.56 182 PRO A N 1
ATOM 1467 C CA . PRO A 1 182 ? -49.793 -9.052 107.398 1.00 45.56 182 PRO A CA 1
ATOM 1468 C C . PRO A 1 182 ? -48.994 -8.648 106.163 1.00 45.56 182 PRO A C 1
ATOM 1470 O O . PRO A 1 182 ? -49.253 -9.093 105.049 1.00 45.56 182 PRO A O 1
ATOM 1473 N N . GLN A 1 183 ? -47.956 -7.851 106.415 1.00 47.75 183 GLN A N 1
ATOM 1474 C CA . GLN A 1 183 ? -46.792 -7.742 105.546 1.00 47.75 183 GLN A CA 1
ATOM 1475 C C . GLN A 1 183 ? -46.323 -9.150 105.150 1.00 47.75 183 GLN A C 1
ATOM 1477 O O . GLN A 1 183 ? -45.811 -9.897 105.984 1.00 47.75 183 GLN A O 1
ATOM 1482 N N . SER A 1 184 ? -46.504 -9.517 103.884 1.00 41.41 184 SER A N 1
ATOM 1483 C CA . SER A 1 184 ? -45.756 -10.602 103.259 1.00 41.41 184 SER A CA 1
ATOM 1484 C C . SER A 1 184 ? -44.348 -10.082 102.937 1.00 41.41 184 SER A C 1
ATOM 1486 O O . SER A 1 184 ? -44.231 -9.086 102.214 1.00 41.41 184 SER A O 1
ATOM 1488 N N . PRO A 1 185 ? -43.281 -10.704 103.461 1.00 55.06 185 PRO A N 1
ATOM 1489 C CA . PRO A 1 185 ? -41.914 -10.332 103.147 1.00 55.06 185 PRO A CA 1
ATOM 1490 C C . PRO A 1 185 ? -41.524 -10.965 101.810 1.00 55.06 185 PRO A C 1
ATOM 1492 O O . PRO A 1 185 ? -41.081 -12.105 101.784 1.00 55.06 185 PRO A O 1
ATOM 1495 N N . ASP A 1 186 ? -41.697 -10.235 100.709 1.00 45.41 186 ASP A N 1
ATOM 1496 C CA . ASP A 1 186 ? -40.867 -10.453 99.518 1.00 45.41 186 ASP A CA 1
ATOM 1497 C C . ASP A 1 186 ? -40.777 -9.184 98.658 1.00 45.41 186 ASP A C 1
ATOM 1499 O O . ASP A 1 186 ? -41.261 -9.083 97.534 1.00 45.41 186 ASP A O 1
ATOM 1503 N N . SER A 1 187 ? -40.174 -8.150 99.244 1.00 55.75 187 SER A N 1
ATOM 1504 C CA . SER A 1 187 ? -39.516 -7.097 98.476 1.00 55.75 187 SER A CA 1
ATOM 1505 C C . SER A 1 187 ? -38.082 -7.558 98.226 1.00 55.75 187 SER A C 1
ATOM 1507 O O . SER A 1 187 ? -37.186 -7.220 98.999 1.00 55.75 187 SER A O 1
ATOM 1509 N N . SER A 1 188 ? -37.853 -8.351 97.179 1.00 60.09 188 SER A N 1
ATOM 1510 C CA . SER A 1 188 ? -36.491 -8.677 96.739 1.00 60.09 188 SER A CA 1
ATOM 1511 C C . SER A 1 188 ? -36.385 -8.906 95.235 1.00 60.09 188 SER A C 1
ATOM 1513 O O . SER A 1 188 ? -35.855 -9.907 94.786 1.00 60.09 188 SER A O 1
ATOM 1515 N N . PHE A 1 189 ? -36.845 -7.950 94.431 1.00 50.88 189 PHE A N 1
ATOM 1516 C CA . PHE A 1 189 ? -36.211 -7.715 93.133 1.00 50.88 189 PHE A CA 1
ATOM 1517 C C . PHE A 1 189 ? -36.172 -6.214 92.873 1.00 50.88 189 PHE A C 1
ATOM 1519 O O . PHE A 1 189 ? -37.067 -5.627 92.270 1.00 50.88 189 PHE A O 1
ATOM 1526 N N . GLU A 1 190 ? -35.103 -5.583 93.351 1.00 66.62 190 GLU A N 1
ATOM 1527 C CA . GLU A 1 190 ? -34.619 -4.357 92.733 1.00 66.62 190 GLU A CA 1
ATOM 1528 C C . GLU A 1 190 ? -34.207 -4.720 91.301 1.00 66.62 190 GLU A C 1
ATOM 1530 O O . GLU A 1 190 ? -33.381 -5.611 91.090 1.00 66.62 190 GLU A O 1
ATOM 1535 N N . TYR A 1 191 ? -34.844 -4.104 90.304 1.00 69.38 191 TYR A N 1
ATOM 1536 C CA . TYR A 1 191 ? -34.462 -4.297 88.910 1.00 69.38 191 TYR A CA 1
ATOM 1537 C C . TYR A 1 191 ? -33.035 -3.781 88.729 1.00 69.38 191 TYR A C 1
ATOM 1539 O O . TYR A 1 191 ? -32.796 -2.577 88.675 1.00 69.38 191 TYR A O 1
ATOM 1547 N N . ILE A 1 192 ? -32.084 -4.708 88.638 1.00 69.50 192 ILE A N 1
ATOM 1548 C CA . ILE A 1 192 ? -30.717 -4.422 88.222 1.00 69.50 192 ILE A CA 1
ATOM 1549 C C . ILE A 1 192 ? -30.711 -4.534 86.693 1.00 69.50 192 ILE A C 1
ATOM 1551 O O . ILE A 1 192 ? -30.857 -5.645 86.173 1.00 69.50 192 ILE A O 1
ATOM 1555 N N . PRO A 1 193 ? -30.545 -3.428 85.944 1.00 74.94 193 PRO A N 1
ATOM 1556 C CA . PRO A 1 193 ? -30.438 -3.500 84.496 1.00 74.94 193 PRO A CA 1
ATOM 1557 C C . PRO A 1 193 ? -29.240 -4.389 84.128 1.00 74.94 193 PRO A C 1
ATOM 1559 O O . PRO A 1 193 ? -28.167 -4.240 84.728 1.00 74.94 193 PRO A O 1
ATOM 1562 N N . PRO A 1 194 ? -29.368 -5.311 83.157 1.00 72.50 194 PRO A N 1
ATOM 1563 C CA . PRO A 1 194 ? -28.236 -6.115 82.724 1.00 72.50 194 PRO A CA 1
ATOM 1564 C C . PRO A 1 194 ? -27.127 -5.183 82.232 1.00 72.50 194 PRO A C 1
ATOM 1566 O O . PRO A 1 194 ? -27.363 -4.302 81.402 1.00 72.50 194 PRO A O 1
ATOM 1569 N N . LYS A 1 195 ? -25.908 -5.363 82.762 1.00 66.25 195 LYS A N 1
ATOM 1570 C CA . LYS A 1 195 ? -24.743 -4.579 82.336 1.00 66.25 195 LYS A CA 1
ATOM 1571 C C . LYS A 1 195 ? -24.628 -4.645 80.807 1.00 66.25 195 LYS A C 1
ATOM 1573 O O . LYS A 1 195 ? -24.711 -5.751 80.260 1.00 66.25 195 LYS A O 1
ATOM 1578 N N . PRO A 1 196 ? -24.405 -3.512 80.116 1.00 66.19 196 PRO A N 1
ATOM 1579 C CA . PRO A 1 196 ? -24.132 -3.539 78.689 1.00 66.19 196 PRO A CA 1
ATOM 1580 C C . PRO A 1 196 ? -22.944 -4.471 78.448 1.00 66.19 196 PRO A C 1
ATOM 1582 O O . PRO A 1 196 ? -21.886 -4.330 79.067 1.00 66.19 196 PRO A O 1
ATOM 1585 N N . LYS A 1 197 ? -23.144 -5.481 77.593 1.00 67.00 197 LYS A N 1
ATOM 1586 C CA . LYS A 1 197 ? 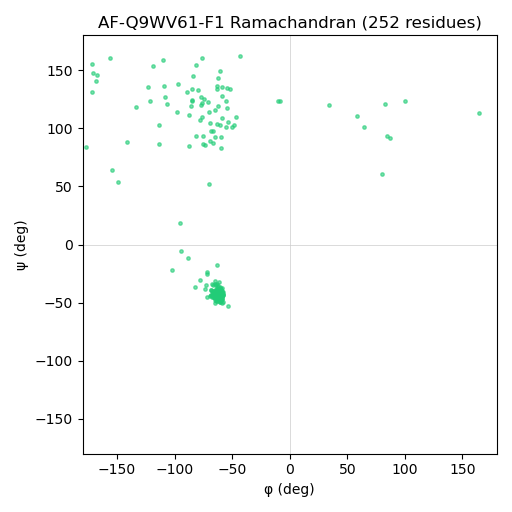-22.063 -6.371 77.161 1.00 67.00 197 LYS A CA 1
ATOM 1587 C C . LYS A 1 197 ? -20.942 -5.485 76.607 1.00 67.00 197 LYS A C 1
ATOM 1589 O O . LYS A 1 197 ? -21.260 -4.579 75.835 1.00 67.00 197 LYS A O 1
ATOM 1594 N N . PRO A 1 198 ? -19.661 -5.715 76.954 1.00 56.25 198 PRO A N 1
ATOM 1595 C CA . PRO A 1 198 ? -18.574 -4.982 76.332 1.00 56.25 198 PRO A CA 1
ATOM 1596 C C . PRO A 1 198 ? -18.649 -5.249 74.833 1.00 56.25 198 PRO A C 1
ATOM 1598 O O . PRO A 1 198 ? -18.402 -6.364 74.365 1.00 56.25 198 PRO A O 1
ATOM 1601 N N . PHE A 1 199 ? -19.053 -4.218 74.095 1.00 48.31 199 PHE A N 1
ATOM 1602 C CA . PHE A 1 199 ? -18.922 -4.169 72.657 1.00 48.31 199 PHE A CA 1
ATOM 1603 C C . PHE A 1 199 ? -17.422 -4.269 72.414 1.00 48.31 199 PHE A C 1
ATOM 1605 O O . PHE A 1 199 ? -16.670 -3.332 72.681 1.00 48.31 199 PHE A O 1
ATOM 1612 N N . ARG A 1 200 ? -16.952 -5.455 72.013 1.00 54.34 200 ARG A N 1
ATOM 1613 C CA . ARG A 1 200 ? -15.603 -5.585 71.482 1.00 54.34 200 ARG A CA 1
ATOM 1614 C C . ARG A 1 200 ? -15.612 -4.787 70.189 1.00 54.34 200 ARG A C 1
ATOM 1616 O O . ARG A 1 200 ? -15.953 -5.322 69.138 1.00 54.34 200 ARG A O 1
ATOM 1623 N N . ILE A 1 201 ? -15.233 -3.517 70.282 1.00 55.38 201 ILE A N 1
ATOM 1624 C CA . ILE A 1 201 ? -14.598 -2.821 69.176 1.00 55.38 201 ILE A CA 1
ATOM 1625 C C . ILE A 1 201 ? -13.347 -3.653 68.910 1.00 55.38 201 ILE A C 1
ATOM 1627 O O . ILE A 1 201 ? -12.328 -3.526 69.585 1.00 55.38 201 ILE A O 1
ATOM 1631 N N . LYS A 1 202 ? -13.465 -4.622 67.997 1.00 51.22 202 LYS A N 1
ATOM 1632 C CA . LYS A 1 202 ? -12.293 -5.157 67.328 1.00 51.22 202 LYS A CA 1
ATOM 1633 C C . LYS A 1 202 ? -11.815 -4.037 66.429 1.00 51.22 202 LYS A C 1
ATOM 1635 O O . LYS A 1 202 ? -12.235 -3.897 65.287 1.00 51.22 202 LYS A O 1
ATOM 1640 N N . GLU A 1 203 ? -10.962 -3.223 67.019 1.00 52.72 203 GLU A N 1
ATOM 1641 C CA . GLU A 1 203 ? -9.993 -2.430 66.308 1.00 52.72 203 GLU A CA 1
ATOM 1642 C C . GLU A 1 203 ? -9.193 -3.386 65.417 1.00 52.72 203 GLU A C 1
ATOM 1644 O O . GLU A 1 203 ? -8.452 -4.253 65.885 1.00 52.72 203 GLU A O 1
ATOM 1649 N N . LYS A 1 204 ? -9.494 -3.319 64.126 1.00 45.03 204 LYS A N 1
ATOM 1650 C CA . LYS A 1 204 ? -8.559 -3.402 63.008 1.00 45.03 204 LYS A CA 1
ATOM 1651 C C . LYS A 1 204 ? -9.392 -3.186 61.759 1.00 45.03 204 LYS A C 1
ATOM 1653 O O . LYS A 1 204 ? -9.829 -4.125 61.103 1.00 45.03 204 LYS A O 1
ATOM 1658 N N . CYS A 1 205 ? -9.600 -1.912 61.446 1.00 38.00 205 CYS A N 1
ATOM 1659 C CA . CYS A 1 205 ? -9.565 -1.525 60.049 1.00 38.00 205 CYS A CA 1
ATOM 1660 C C . CYS A 1 205 ? -8.201 -2.023 59.536 1.00 38.00 205 CYS A C 1
ATOM 1662 O O . CYS A 1 205 ? -7.181 -1.612 60.099 1.00 38.00 205 CYS A O 1
ATOM 1664 N N . PRO A 1 206 ? -8.113 -2.953 58.571 1.00 44.78 206 PRO A N 1
ATOM 1665 C CA . PRO A 1 206 ? -6.924 -2.970 57.757 1.00 44.78 206 PRO A CA 1
ATOM 1666 C C . PRO A 1 206 ? -7.034 -1.681 56.956 1.00 44.78 206 PRO A C 1
ATOM 1668 O O . PRO A 1 206 ? -7.777 -1.606 55.979 1.00 44.78 206 PRO A O 1
ATOM 1671 N N . GLU A 1 207 ? -6.347 -0.649 57.431 1.00 49.06 207 GLU A N 1
ATOM 1672 C CA . GLU A 1 207 ? -5.939 0.470 56.605 1.00 49.06 207 GLU A CA 1
ATOM 1673 C C . GLU A 1 207 ? -5.058 -0.150 55.520 1.00 49.06 207 GLU A C 1
ATOM 1675 O O . GLU A 1 207 ? -3.849 -0.322 55.651 1.00 49.06 207 GLU A O 1
ATOM 1680 N N . LYS A 1 208 ? -5.728 -0.675 54.493 1.00 42.53 208 LYS A N 1
ATOM 1681 C CA . LYS A 1 208 ? -5.102 -1.162 53.286 1.00 42.53 208 LYS A CA 1
ATOM 1682 C C . LYS A 1 208 ? -4.745 0.122 52.569 1.00 42.53 208 LYS A C 1
ATOM 1684 O O . LYS A 1 208 ? -5.541 0.665 51.808 1.00 42.53 208 LYS A O 1
ATOM 1689 N N . SER A 1 209 ? -3.572 0.647 52.909 1.00 47.22 209 SER A N 1
ATOM 1690 C CA . SER A 1 209 ? -2.832 1.504 52.011 1.00 47.22 209 SER A CA 1
ATOM 1691 C C . SER A 1 209 ? -2.780 0.759 50.682 1.00 47.22 209 SER A C 1
ATOM 1693 O O . SER A 1 209 ? -2.055 -0.219 50.503 1.00 47.22 209 SER A O 1
ATOM 1695 N N . PHE A 1 210 ? -3.634 1.167 49.750 1.00 39.09 210 PHE A N 1
ATOM 1696 C CA . PHE A 1 210 ? -3.328 0.945 48.357 1.00 39.09 210 PHE A CA 1
ATOM 1697 C C . PHE A 1 210 ? -2.117 1.834 48.109 1.00 39.09 210 PHE A C 1
ATOM 1699 O O . PHE A 1 210 ? -2.237 3.050 47.981 1.00 39.09 210 PHE A O 1
ATOM 1706 N N . ALA A 1 211 ? -0.933 1.226 48.172 1.00 46.62 211 ALA A N 1
ATOM 1707 C CA . ALA A 1 211 ? 0.224 1.755 47.488 1.00 46.62 211 ALA A CA 1
ATOM 1708 C C . ALA A 1 211 ? -0.199 1.881 46.022 1.00 46.62 211 ALA A C 1
ATOM 1710 O O . ALA A 1 211 ? -0.342 0.884 45.316 1.00 46.62 211 ALA A O 1
ATOM 1711 N N . ILE A 1 212 ? -0.531 3.106 45.618 1.00 46.97 212 ILE A N 1
ATOM 1712 C CA . ILE A 1 212 ? -0.608 3.481 44.214 1.00 46.97 212 ILE A CA 1
ATOM 1713 C C . ILE A 1 212 ? 0.851 3.566 43.786 1.00 46.97 212 ILE A C 1
ATOM 1715 O O . ILE A 1 212 ? 1.489 4.608 43.902 1.00 46.97 212 ILE A O 1
ATOM 1719 N N . GLU A 1 213 ? 1.396 2.421 43.405 1.00 53.53 213 GLU A N 1
ATOM 1720 C CA . GLU A 1 213 ? 2.643 2.334 42.668 1.00 53.53 213 GLU A CA 1
ATOM 1721 C C . GLU A 1 213 ? 2.253 1.915 41.249 1.00 53.53 213 GLU A C 1
ATOM 1723 O O . GLU A 1 213 ? 1.478 0.977 41.058 1.00 53.53 213 GLU A O 1
ATOM 1728 N N . ASP A 1 214 ? 2.731 2.709 40.293 1.00 45.75 214 ASP A N 1
ATOM 1729 C CA . ASP A 1 214 ? 2.491 2.675 38.848 1.00 45.75 214 ASP A CA 1
ATOM 1730 C C . ASP A 1 214 ? 1.186 3.283 38.314 1.00 45.75 214 ASP A C 1
ATOM 1732 O O . ASP A 1 214 ? 0.415 2.686 37.568 1.00 45.75 214 ASP A O 1
ATOM 1736 N N . LEU A 1 215 ? 1.039 4.583 38.573 1.00 39.31 215 LEU A N 1
ATOM 1737 C CA . LEU A 1 215 ? 0.541 5.517 37.562 1.00 39.31 215 LEU A CA 1
ATOM 1738 C C . LEU A 1 215 ? 1.682 6.473 37.200 1.00 39.31 215 LEU A C 1
ATOM 1740 O O . LEU A 1 215 ? 1.823 7.555 37.768 1.00 39.31 215 LEU A O 1
ATOM 1744 N N . GLN A 1 216 ? 2.523 6.059 36.249 1.00 45.81 216 GLN A N 1
ATOM 1745 C CA . GLN A 1 216 ? 3.336 6.996 35.478 1.00 45.81 216 GLN A CA 1
ATOM 1746 C C . GLN A 1 216 ? 2.393 7.842 34.614 1.00 45.81 216 GLN A C 1
ATOM 1748 O O . GLN A 1 216 ? 2.096 7.504 33.472 1.00 45.81 216 GLN A O 1
ATOM 1753 N N . TYR A 1 217 ? 1.898 8.936 35.188 1.00 37.56 217 TYR A N 1
ATOM 1754 C CA . TYR A 1 217 ? 1.238 10.015 34.467 1.00 37.56 217 TYR A CA 1
ATOM 1755 C C . TYR A 1 217 ? 2.127 11.255 34.576 1.00 37.56 217 TYR A C 1
ATOM 1757 O O . TYR A 1 217 ? 2.192 11.902 35.620 1.00 37.56 217 TYR A O 1
ATOM 1765 N N . TYR A 1 218 ? 2.853 11.554 33.501 1.00 32.88 218 TYR A N 1
ATOM 1766 C CA . TYR A 1 218 ? 3.455 12.865 33.298 1.00 32.88 218 TYR A CA 1
ATOM 1767 C C . TYR A 1 218 ? 2.343 13.835 32.869 1.00 32.88 218 TYR A C 1
ATOM 1769 O O . TYR A 1 218 ? 1.835 13.743 31.756 1.00 32.88 218 TYR A O 1
ATOM 1777 N N . SER A 1 219 ? 1.984 14.764 33.755 1.00 38.59 219 SER A N 1
ATOM 1778 C CA . SER A 1 219 ? 1.727 16.156 33.351 1.00 38.59 219 SER A CA 1
ATOM 1779 C C . SER A 1 219 ? 3.103 16.842 33.241 1.00 38.59 219 SER A C 1
ATOM 1781 O O . SER A 1 219 ? 4.062 16.377 33.854 1.00 38.59 219 SER A O 1
ATOM 1783 N N . GLU A 1 220 ? 3.344 17.896 32.472 1.00 34.38 220 GLU A N 1
ATOM 1784 C CA . GLU A 1 220 ? 2.619 19.155 32.246 1.00 34.38 220 GLU A CA 1
ATOM 1785 C C . GLU A 1 220 ? 3.051 19.674 30.844 1.00 34.38 220 GLU A C 1
ATOM 1787 O O . GLU A 1 220 ? 4.071 19.225 30.331 1.00 34.38 220 GLU A O 1
ATOM 1792 N N . THR A 1 221 ? 2.353 20.564 30.135 1.00 29.77 221 THR A N 1
ATOM 1793 C CA . THR A 1 221 ? 2.292 21.999 30.453 1.00 29.77 221 THR A CA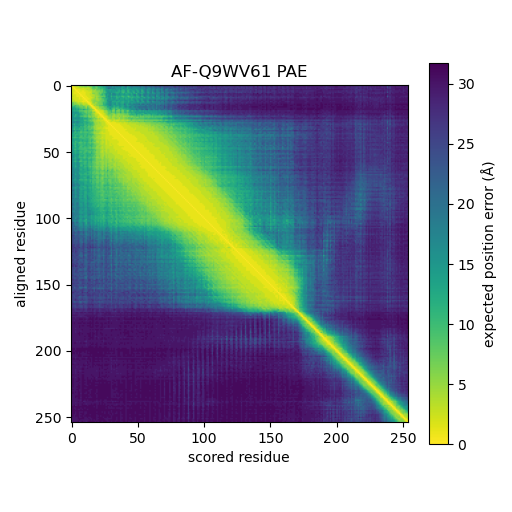 1
ATOM 1794 C C . THR A 1 221 ? 1.260 22.739 29.598 1.00 29.77 221 THR A C 1
ATOM 1796 O O . THR A 1 221 ? 0.903 22.345 28.492 1.00 29.77 221 THR A O 1
ATOM 1799 N N . SER A 1 222 ? 0.807 23.854 30.162 1.00 35.12 222 SER A N 1
ATOM 1800 C CA . SER A 1 222 ? -0.049 24.870 29.567 1.00 35.12 222 SER A CA 1
ATOM 1801 C C . SER A 1 222 ? 0.758 26.160 29.350 1.00 35.12 222 SER A C 1
ATOM 1803 O O . SER A 1 222 ? 1.703 26.420 30.097 1.00 35.12 222 SER A O 1
ATOM 1805 N N . VAL A 1 223 ? 0.243 26.982 28.431 1.00 33.72 223 VAL A N 1
ATOM 1806 C CA . VAL A 1 223 ? 0.360 28.447 28.275 1.00 33.72 223 VAL A CA 1
ATOM 1807 C C . VAL A 1 223 ? 1.372 28.993 27.249 1.00 33.72 223 VAL A C 1
ATOM 1809 O O . VAL A 1 223 ? 2.570 28.739 27.305 1.00 33.72 223 VAL A O 1
ATOM 1812 N N . ALA A 1 224 ? 0.787 29.786 26.340 1.00 34.50 224 ALA A N 1
ATOM 1813 C CA . ALA A 1 224 ? 1.318 30.795 25.419 1.00 34.50 224 ALA A CA 1
ATOM 1814 C C . ALA A 1 224 ? 2.384 31.733 26.059 1.00 34.50 224 ALA A C 1
ATOM 1816 O O . ALA A 1 224 ? 2.498 31.791 27.277 1.00 34.50 224 ALA A O 1
ATOM 1817 N N . GLU A 1 225 ? 3.227 32.468 25.327 1.00 34.59 225 GLU A N 1
ATOM 1818 C CA . GLU A 1 225 ? 2.869 33.641 24.512 1.00 34.59 225 GLU A CA 1
ATOM 1819 C C . GLU A 1 225 ? 4.023 34.072 23.572 1.00 34.59 225 GLU A C 1
ATOM 1821 O O . GLU A 1 225 ? 5.186 34.071 23.965 1.00 34.59 225 GLU A O 1
ATOM 1826 N N . GLU A 1 226 ? 3.621 34.468 22.357 1.00 36.44 226 GLU A N 1
ATOM 1827 C CA . GLU A 1 226 ? 4.117 35.566 21.502 1.00 36.44 226 GLU A CA 1
ATOM 1828 C C . GLU A 1 226 ? 5.589 35.645 21.043 1.00 36.44 226 GLU A C 1
ATOM 1830 O O . GLU A 1 226 ? 6.455 36.130 21.761 1.00 36.44 226 GLU A O 1
ATOM 1835 N N . GLU A 1 227 ? 5.798 35.428 19.735 1.00 37.56 227 GLU A N 1
ATOM 1836 C CA . GLU A 1 227 ? 6.465 36.418 18.871 1.00 37.56 227 GLU A CA 1
ATOM 1837 C C . GLU A 1 227 ? 5.652 36.579 17.560 1.00 37.56 227 GLU A C 1
ATOM 1839 O O . GLU A 1 227 ? 5.446 35.619 16.820 1.00 37.56 227 GLU A O 1
ATOM 1844 N N . ASN A 1 228 ? 5.141 37.793 17.311 1.00 36.75 228 ASN A N 1
ATOM 1845 C CA . ASN A 1 228 ? 4.600 38.272 16.019 1.00 36.75 228 ASN A CA 1
ATOM 1846 C C . ASN A 1 228 ? 5.721 38.223 14.951 1.00 36.75 228 ASN A C 1
ATOM 1848 O O . ASN A 1 228 ? 6.869 38.467 15.315 1.00 36.75 228 ASN A O 1
ATOM 1852 N N . GLU A 1 229 ? 5.578 38.010 13.639 1.00 37.00 229 GLU A N 1
ATOM 1853 C CA . GLU A 1 229 ? 4.531 37.988 12.586 1.00 37.00 229 GLU A CA 1
ATOM 1854 C C . GLU A 1 229 ? 5.299 37.403 11.347 1.00 37.00 229 GLU A C 1
ATOM 1856 O O . GLU A 1 229 ? 6.499 37.655 11.228 1.00 37.00 229 GLU A O 1
ATOM 1861 N N . ASP A 1 230 ? 4.804 36.640 10.365 1.00 36.72 230 ASP A N 1
ATOM 1862 C CA . ASP A 1 230 ? 3.455 36.392 9.861 1.00 36.72 230 ASP A CA 1
ATOM 1863 C C . ASP A 1 230 ? 3.462 35.163 8.897 1.00 36.72 230 ASP A C 1
ATOM 1865 O O . ASP A 1 230 ? 4.410 34.984 8.131 1.00 36.72 230 ASP A O 1
ATOM 1869 N N . SER A 1 231 ? 2.365 34.393 8.916 1.00 42.12 231 SER A N 1
ATOM 1870 C CA . SER A 1 231 ? 1.789 33.561 7.833 1.00 42.12 231 SER A CA 1
ATOM 1871 C C . SER A 1 231 ? 2.551 32.335 7.261 1.00 42.12 231 SER A C 1
ATOM 1873 O O . SER A 1 231 ? 3.408 32.466 6.392 1.00 42.12 231 SER A O 1
ATOM 1875 N N . ASP A 1 232 ? 2.183 31.108 7.667 1.00 38.56 232 ASP A N 1
ATOM 1876 C CA . ASP A 1 232 ? 1.163 30.258 6.994 1.00 38.56 232 ASP A CA 1
ATOM 1877 C C . ASP A 1 232 ? 1.251 28.780 7.476 1.00 38.56 232 ASP A C 1
ATOM 1879 O O . ASP A 1 232 ? 2.243 28.086 7.270 1.00 38.56 232 ASP A O 1
ATOM 1883 N N . ASP A 1 233 ? 0.196 28.368 8.181 1.00 43.59 233 ASP A N 1
ATOM 1884 C CA . ASP A 1 233 ? -0.357 27.038 8.485 1.00 43.59 233 ASP A CA 1
ATOM 1885 C C . ASP A 1 233 ? 0.486 25.745 8.696 1.00 43.59 233 ASP A C 1
ATOM 1887 O O . ASP A 1 233 ? 1.031 25.127 7.784 1.00 43.59 233 ASP A O 1
ATOM 1891 N N . HIS A 1 234 ? 0.300 25.224 9.922 1.00 44.56 234 HIS A N 1
ATOM 1892 C CA . HIS A 1 234 ? 0.136 23.817 10.339 1.00 44.56 234 HIS A CA 1
ATOM 1893 C C . HIS A 1 234 ? 1.350 22.881 10.598 1.00 44.56 234 HIS A C 1
ATOM 1895 O O . HIS A 1 234 ? 1.760 22.090 9.759 1.00 44.56 234 HIS A O 1
ATOM 1901 N N . ALA A 1 235 ? 1.719 22.859 11.891 1.00 49.28 235 ALA A N 1
ATOM 1902 C CA . ALA A 1 235 ? 1.668 21.722 12.836 1.00 49.28 235 ALA A CA 1
ATOM 1903 C C . ALA A 1 235 ? 2.782 20.639 12.897 1.00 49.28 235 ALA A C 1
ATOM 1905 O O . ALA A 1 235 ? 2.961 19.825 11.997 1.00 49.28 235 ALA A O 1
ATOM 1906 N N . ASP A 1 236 ? 3.343 20.582 14.118 1.00 49.78 236 ASP A N 1
ATOM 1907 C CA . ASP A 1 236 ? 3.952 19.474 14.879 1.00 49.78 236 ASP A CA 1
ATOM 1908 C C . ASP A 1 236 ? 5.446 19.137 14.682 1.00 49.78 236 ASP A C 1
ATOM 1910 O O . ASP A 1 236 ? 5.826 18.260 13.910 1.00 49.78 236 ASP A O 1
ATOM 1914 N N . GLU A 1 237 ? 6.295 19.757 15.519 1.00 56.66 237 GLU A N 1
ATOM 1915 C CA . GLU A 1 237 ? 7.697 19.372 15.757 1.00 56.66 237 GLU A CA 1
ATOM 1916 C C . GLU A 1 237 ? 7.898 18.757 17.162 1.00 56.66 237 GLU A C 1
ATOM 1918 O O . GLU A 1 237 ? 7.375 19.234 18.172 1.00 56.66 237 GLU A O 1
ATOM 1923 N N . GLU A 1 238 ? 8.663 17.660 17.200 1.00 48.91 238 GLU A N 1
ATOM 1924 C CA . GLU A 1 238 ? 8.902 16.748 18.329 1.00 48.91 238 GLU A CA 1
ATOM 1925 C C . GLU A 1 238 ? 9.606 17.393 19.547 1.00 48.91 238 GLU A C 1
ATOM 1927 O O . GLU A 1 238 ? 10.615 18.089 19.432 1.00 48.91 238 GLU A O 1
ATOM 1932 N N . TRP A 1 239 ? 9.123 17.094 20.760 1.00 51.34 239 TRP A N 1
ATOM 1933 C CA . TRP A 1 239 ? 9.639 17.643 22.024 1.00 51.34 239 TRP A CA 1
ATOM 1934 C C . TRP A 1 239 ? 10.923 16.944 22.528 1.00 51.34 239 TRP A C 1
ATOM 1936 O O . TRP A 1 239 ? 10.967 15.719 22.646 1.00 51.34 239 TRP A O 1
ATOM 1946 N N . ILE A 1 240 ? 11.949 17.720 22.926 1.00 54.62 240 ILE A N 1
ATOM 1947 C CA . ILE A 1 240 ? 13.202 17.234 23.551 1.00 54.62 240 ILE A CA 1
ATOM 1948 C C . ILE A 1 240 ? 13.393 17.883 24.944 1.00 54.62 240 ILE A C 1
ATOM 1950 O O . ILE A 1 240 ? 13.472 19.109 25.026 1.00 54.62 240 ILE A O 1
ATOM 1954 N N . PRO A 1 241 ? 13.546 17.122 26.052 1.00 43.44 241 PRO A N 1
ATOM 1955 C CA . PRO A 1 241 ? 13.699 17.706 27.388 1.00 43.44 241 PRO A CA 1
ATOM 1956 C C . PRO A 1 241 ? 15.135 18.119 27.773 1.00 43.44 241 PRO A C 1
ATOM 1958 O O . PRO A 1 241 ? 16.098 17.351 27.668 1.00 43.44 241 PRO A O 1
ATOM 1961 N N . THR A 1 242 ? 15.254 19.326 28.334 1.00 55.12 242 THR A N 1
ATOM 1962 C CA . THR A 1 242 ? 16.495 19.962 28.817 1.00 55.12 242 THR A CA 1
ATOM 1963 C C . THR A 1 242 ? 16.875 19.527 30.245 1.00 55.12 242 THR A C 1
ATOM 1965 O O . THR A 1 242 ? 16.023 19.320 31.107 1.00 55.12 242 THR A O 1
ATOM 1968 N N . LYS A 1 243 ? 18.181 19.405 30.533 1.00 52.25 243 LYS A N 1
ATOM 1969 C CA . LYS A 1 243 ? 18.731 18.859 31.794 1.00 52.25 243 LYS A CA 1
ATOM 1970 C C . LYS A 1 243 ? 18.931 19.944 32.867 1.00 52.25 243 LYS A C 1
ATOM 1972 O O . LYS A 1 243 ? 19.577 20.955 32.608 1.00 52.25 243 LYS A O 1
ATOM 1977 N N . LEU A 1 244 ? 18.452 19.701 34.092 1.00 44.66 244 LEU A N 1
ATOM 1978 C CA . LEU A 1 244 ? 18.628 20.586 35.255 1.00 44.66 244 LEU A CA 1
ATOM 1979 C C . LEU A 1 244 ? 20.041 20.487 35.863 1.00 44.66 244 LEU A C 1
ATOM 1981 O O . LEU A 1 244 ? 20.503 19.411 36.248 1.00 44.66 244 LEU A O 1
ATOM 1985 N N . VAL A 1 245 ? 20.704 21.637 36.014 1.00 47.53 245 VAL A N 1
ATOM 1986 C CA . VAL A 1 245 ? 21.990 21.798 36.710 1.00 47.53 245 VAL A CA 1
ATOM 1987 C C . VAL A 1 245 ? 21.748 21.974 38.215 1.00 47.53 245 VAL A C 1
ATOM 1989 O O . VAL A 1 245 ? 21.043 22.883 38.647 1.00 47.53 245 VAL A O 1
ATOM 1992 N N . LYS A 1 246 ? 22.357 21.106 39.031 1.00 56.94 246 LYS A N 1
ATOM 1993 C CA . LYS A 1 246 ? 22.356 21.191 40.501 1.00 56.94 246 LYS A CA 1
ATOM 1994 C C . LYS A 1 246 ? 23.294 22.308 40.978 1.00 56.94 246 LYS A C 1
ATOM 1996 O O . LYS A 1 246 ? 24.483 22.286 40.674 1.00 56.94 246 LYS A O 1
ATOM 2001 N N . VAL A 1 247 ? 22.782 23.236 41.786 1.00 46.41 247 VAL A N 1
ATOM 2002 C CA . VAL A 1 247 ? 23.581 24.249 42.498 1.00 46.41 247 VAL A CA 1
ATOM 2003 C C . VAL A 1 247 ? 24.096 23.659 43.818 1.00 46.41 247 VAL A C 1
ATOM 2005 O O . VAL A 1 247 ? 23.311 23.281 44.687 1.00 46.41 247 VAL A O 1
ATOM 2008 N N . SER A 1 248 ? 25.419 23.588 43.983 1.00 48.47 248 SER A N 1
ATOM 2009 C CA . SER A 1 248 ? 26.075 23.174 45.232 1.00 48.47 248 SER A CA 1
ATOM 2010 C C . SER A 1 248 ? 26.062 24.296 46.276 1.00 48.47 248 SER A C 1
ATOM 2012 O O . SER A 1 248 ? 26.652 25.358 46.069 1.00 48.47 248 SER A O 1
ATOM 2014 N N . LYS A 1 249 ? 25.445 24.036 47.435 1.00 49.47 249 LYS A N 1
ATOM 2015 C CA . LYS A 1 249 ? 25.585 24.842 48.659 1.00 49.47 249 LYS A CA 1
ATOM 2016 C C . LYS A 1 249 ? 26.987 24.644 49.250 1.00 49.47 249 LYS A C 1
ATOM 2018 O O . LYS A 1 249 ? 27.366 23.521 49.571 1.00 49.47 249 LYS A O 1
ATOM 2023 N N . LYS A 1 250 ? 27.744 25.732 49.416 1.00 51.59 250 LYS A N 1
ATOM 2024 C CA . LYS A 1 250 ? 29.014 25.762 50.160 1.00 51.59 250 LYS A CA 1
ATOM 2025 C C . LYS A 1 250 ? 28.704 25.967 51.646 1.00 51.59 250 LYS A C 1
ATOM 2027 O O . LYS A 1 250 ? 28.024 26.930 51.988 1.00 51.59 250 LYS A O 1
ATOM 2032 N N . ASN A 1 251 ? 29.185 25.063 52.498 1.00 42.59 251 ASN A N 1
ATOM 2033 C CA . ASN A 1 251 ? 29.158 25.200 53.954 1.00 42.59 251 ASN A CA 1
ATOM 2034 C C . ASN A 1 251 ? 30.519 25.733 54.437 1.00 42.59 251 ASN A C 1
ATOM 2036 O O . ASN A 1 251 ? 31.559 25.320 53.927 1.00 42.59 251 ASN A O 1
ATOM 2040 N N . ILE A 1 252 ? 30.483 26.661 55.390 1.00 48.94 252 ILE A N 1
ATOM 2041 C CA . ILE A 1 252 ? 31.627 27.300 56.047 1.00 48.94 252 ILE A CA 1
ATOM 2042 C C . ILE A 1 252 ? 31.850 26.564 57.368 1.00 48.94 252 ILE A C 1
ATOM 2044 O O . ILE A 1 252 ? 30.997 26.686 58.241 1.00 48.94 252 ILE A O 1
ATOM 2048 N N . GLN A 1 253 ? 32.977 25.860 57.537 1.00 42.06 253 GLN A N 1
ATOM 2049 C CA . GLN A 1 253 ? 33.627 25.669 58.844 1.00 42.06 253 GLN A CA 1
ATOM 2050 C C . GLN A 1 253 ? 35.006 25.001 58.706 1.00 42.06 253 GLN A C 1
ATOM 2052 O O . GLN A 1 253 ? 35.095 23.945 58.083 1.00 42.06 253 GLN A O 1
ATOM 2057 N N . GLY A 1 254 ? 36.023 25.576 59.364 1.00 35.97 254 GLY A N 1
ATOM 2058 C CA . GLY A 1 254 ? 37.306 24.927 59.679 1.00 35.97 254 GLY A CA 1
ATOM 2059 C C . GLY A 1 254 ? 38.486 25.397 58.854 1.00 35.97 254 GLY A C 1
ATOM 2060 O O . GLY A 1 254 ? 38.759 24.739 57.831 1.00 35.97 254 GLY A O 1
#

Mean predicted aligned error: 20.71 Å